Protein AF-A0AAE3VJZ7-F1 (afdb_monomer_lite)

InterPro domains:
  IPR047698 Nitroreductase subunit ArsF-like [NF040494] (113-211)

pLDDT: mean 72.04, std 25.19, range [29.33, 98.12]

Structure (mmCIF, N/CA/C/O backbone):
data_AF-A0AAE3VJZ7-F1
#
_entry.id   AF-A0AAE3VJZ7-F1
#
loop_
_atom_site.group_PDB
_atom_site.id
_atom_site.type_symbol
_atom_site.label_atom_id
_atom_site.label_alt_id
_atom_site.label_comp_id
_atom_site.label_asym_id
_atom_site.label_entity_id
_atom_site.label_seq_id
_atom_site.pdbx_PDB_ins_code
_atom_site.Cartn_x
_atom_site.Cartn_y
_atom_site.Cartn_z
_atom_site.occupancy
_atom_site.B_iso_or_equiv
_atom_site.auth_seq_id
_atom_site.auth_comp_id
_atom_site.auth_asym_id
_atom_site.auth_atom_id
_atom_site.pdbx_PDB_model_num
ATOM 1 N N . MET A 1 1 ? 3.630 -14.052 25.040 1.00 38.47 1 MET A N 1
ATOM 2 C CA . MET A 1 1 ? 3.890 -13.372 23.755 1.00 38.47 1 MET A CA 1
ATOM 3 C C . MET A 1 1 ? 2.759 -13.793 22.831 1.00 38.47 1 MET A C 1
ATOM 5 O O . MET A 1 1 ? 2.690 -14.986 22.566 1.00 38.47 1 MET A O 1
ATOM 9 N N . PRO A 1 2 ? 1.796 -12.925 22.484 1.00 46.62 2 PRO A N 1
ATOM 10 C CA . PRO A 1 2 ? 0.705 -13.337 21.607 1.00 46.62 2 PRO A CA 1
ATOM 11 C C . PRO A 1 2 ? 1.216 -13.484 20.168 1.00 46.62 2 PRO A C 1
ATOM 13 O O . PRO A 1 2 ? 1.997 -12.661 19.689 1.00 46.62 2 PRO A O 1
ATOM 16 N N . GLU A 1 3 ? 0.820 -14.584 19.533 1.00 41.47 3 GLU A N 1
ATOM 17 C CA . GLU A 1 3 ? 1.213 -14.987 18.184 1.00 41.47 3 GLU A CA 1
ATOM 18 C C . GLU A 1 3 ? 0.693 -14.012 17.118 1.00 41.47 3 GLU A C 1
ATOM 20 O O . GLU A 1 3 ? -0.426 -13.506 17.208 1.00 41.47 3 GLU A O 1
ATOM 25 N N . ALA A 1 4 ? 1.508 -13.750 16.095 1.00 45.22 4 ALA A N 1
ATOM 26 C CA . ALA A 1 4 ? 1.135 -12.901 14.970 1.00 45.22 4 ALA A CA 1
ATOM 27 C C . ALA A 1 4 ? 0.010 -13.550 14.127 1.00 45.22 4 ALA A C 1
ATOM 29 O O . ALA A 1 4 ? 0.093 -14.743 13.819 1.00 45.22 4 ALA A O 1
ATOM 30 N N . PRO A 1 5 ? -1.028 -12.796 13.711 1.00 48.75 5 PRO A N 1
ATOM 31 C CA . PRO A 1 5 ? -2.106 -13.329 12.882 1.00 48.75 5 PRO A CA 1
ATOM 32 C C . PRO A 1 5 ? -1.611 -13.711 11.476 1.00 48.75 5 PRO A C 1
ATOM 34 O O . PRO A 1 5 ? -0.841 -12.991 10.840 1.00 48.75 5 PRO A O 1
ATOM 37 N N . LYS A 1 6 ? -2.096 -14.863 10.992 1.00 47.19 6 LYS A N 1
ATOM 38 C CA . LYS A 1 6 ? -1.686 -15.634 9.795 1.00 47.19 6 LYS A CA 1
ATOM 39 C C . LYS A 1 6 ? -1.876 -14.951 8.423 1.00 47.19 6 LYS A C 1
ATOM 41 O O . LYS A 1 6 ? -1.879 -15.636 7.406 1.00 47.19 6 LYS A O 1
ATOM 46 N N . TYR A 1 7 ? -1.999 -13.628 8.359 1.00 47.91 7 TYR A N 1
ATOM 47 C CA . TYR A 1 7 ? -2.227 -12.898 7.102 1.00 47.91 7 TYR A CA 1
ATOM 48 C C . TYR A 1 7 ? -0.948 -12.343 6.454 1.00 47.91 7 TYR A C 1
ATOM 50 O O . TYR A 1 7 ? -1.010 -11.644 5.448 1.00 47.91 7 TYR A O 1
ATOM 58 N N . LEU A 1 8 ? 0.224 -12.691 6.987 1.00 48.19 8 LEU A N 1
ATOM 59 C CA . LEU A 1 8 ? 1.532 -12.310 6.450 1.00 48.19 8 LEU A CA 1
ATOM 60 C C . LEU A 1 8 ? 2.130 -13.472 5.635 1.00 48.19 8 LEU A C 1
ATOM 62 O O . LEU A 1 8 ? 3.056 -14.149 6.070 1.00 48.19 8 LEU A O 1
ATOM 66 N N . LEU A 1 9 ? 1.567 -13.752 4.459 1.00 45.09 9 LEU A N 1
ATOM 67 C CA . LEU A 1 9 ? 2.060 -14.801 3.558 1.00 45.09 9 LEU A CA 1
ATOM 68 C C . LEU A 1 9 ? 2.428 -14.211 2.196 1.00 45.09 9 LEU A C 1
ATOM 70 O O . LEU A 1 9 ? 1.587 -14.121 1.310 1.00 45.09 9 LEU A O 1
ATOM 74 N N . ALA A 1 10 ? 3.698 -13.808 2.068 1.00 39.72 10 ALA A N 1
ATOM 75 C CA . ALA A 1 10 ? 4.624 -14.218 1.000 1.00 39.72 10 ALA A CA 1
ATOM 76 C C . ALA A 1 10 ? 5.832 -13.259 0.918 1.00 39.72 10 ALA A C 1
ATOM 78 O O . ALA A 1 10 ? 5.918 -12.416 0.032 1.00 39.72 10 ALA A O 1
ATOM 79 N N . ALA A 1 11 ? 6.809 -13.420 1.813 1.00 39.91 11 ALA A N 1
ATOM 80 C CA . ALA A 1 11 ? 8.165 -12.922 1.585 1.00 39.91 11 ALA A CA 1
ATOM 81 C C . ALA A 1 11 ? 9.148 -14.062 1.879 1.00 39.91 11 ALA A C 1
ATOM 83 O O . ALA A 1 11 ? 9.406 -14.411 3.031 1.00 39.91 11 ALA A O 1
ATOM 84 N N . GLY A 1 12 ? 9.629 -14.696 0.809 1.00 35.09 12 GLY A N 1
ATOM 85 C CA . GLY A 1 12 ? 10.689 -15.696 0.859 1.00 35.09 12 GLY A CA 1
ATOM 86 C C . GLY A 1 12 ? 11.996 -15.058 1.326 1.00 35.09 12 GLY A C 1
ATOM 87 O O . GLY A 1 12 ? 12.439 -14.051 0.783 1.00 35.09 12 GLY A O 1
ATOM 88 N N . SER A 1 13 ? 12.554 -15.653 2.373 1.00 43.16 13 SER A N 1
ATOM 89 C CA . SER A 1 13 ? 13.747 -15.247 3.112 1.00 43.16 13 SER A CA 1
ATOM 90 C C . SER A 1 13 ? 15.054 -15.613 2.393 1.00 43.16 13 SER A C 1
ATOM 92 O O . SER A 1 13 ? 15.043 -16.507 1.548 1.00 43.16 13 SER A O 1
ATOM 94 N N . SER A 1 14 ? 16.155 -14.967 2.821 1.00 37.59 14 SER A N 1
ATOM 95 C CA . SER A 1 14 ? 17.596 -15.316 2.708 1.00 37.59 14 SER A CA 1
ATOM 96 C C . SER A 1 14 ? 18.381 -14.079 2.215 1.00 37.59 14 SER A C 1
ATOM 98 O O . SER A 1 14 ? 18.048 -13.540 1.171 1.00 37.59 14 SER A O 1
ATOM 100 N N . VAL A 1 15 ? 19.407 -13.511 2.864 1.00 40.94 15 VAL A N 1
ATOM 101 C CA . VAL A 1 15 ? 20.330 -13.983 3.907 1.00 40.94 15 VAL A CA 1
ATOM 102 C C . VAL A 1 15 ? 21.056 -12.789 4.563 1.00 40.94 15 VAL A C 1
ATOM 104 O O . VAL A 1 15 ? 21.312 -11.781 3.916 1.00 40.94 15 VAL A O 1
ATOM 107 N N . ALA A 1 16 ? 21.464 -13.017 5.815 1.00 33.41 16 ALA A N 1
ATOM 108 C CA . ALA A 1 16 ? 22.757 -12.695 6.437 1.00 33.41 16 ALA A CA 1
ATOM 109 C C . ALA A 1 16 ? 23.265 -11.239 6.589 1.00 33.41 16 ALA A C 1
ATOM 111 O O . ALA A 1 16 ? 23.664 -10.548 5.660 1.00 33.41 16 ALA A O 1
ATOM 112 N N . SER A 1 17 ? 23.373 -10.899 7.875 1.00 33.50 17 SER A N 1
ATOM 113 C CA . SER A 1 17 ? 24.228 -9.916 8.549 1.00 33.50 17 SER A CA 1
ATOM 114 C C . SER A 1 17 ? 25.716 -9.962 8.158 1.00 33.50 17 SER A C 1
ATOM 116 O O . SER A 1 17 ? 26.281 -11.051 8.085 1.00 33.50 17 SER A O 1
ATOM 118 N N . ALA A 1 18 ? 26.358 -8.791 8.052 1.00 34.78 18 ALA A N 1
ATOM 119 C CA . ALA A 1 18 ? 27.623 -8.465 8.731 1.00 34.78 18 ALA A CA 1
ATOM 120 C C . ALA A 1 18 ? 27.940 -6.964 8.564 1.00 34.78 18 ALA A C 1
ATOM 122 O O . ALA A 1 18 ? 27.921 -6.439 7.452 1.00 34.78 18 ALA A O 1
ATOM 123 N N . GLY A 1 19 ? 28.198 -6.276 9.679 1.00 31.23 19 GLY A N 1
ATOM 124 C CA . GLY A 1 19 ? 28.756 -4.924 9.698 1.00 31.23 19 GLY A CA 1
ATOM 125 C C . GLY A 1 19 ? 30.279 -4.924 9.553 1.00 31.23 19 GLY A C 1
ATOM 126 O O . GLY A 1 19 ? 30.904 -5.967 9.687 1.00 31.23 19 GLY A O 1
ATOM 127 N N . GLU A 1 20 ? 30.848 -3.759 9.252 1.00 33.34 20 GLU A N 1
ATOM 128 C CA . GLU A 1 20 ? 31.921 -3.096 10.014 1.00 33.34 20 GLU A CA 1
ATOM 129 C C . GLU A 1 20 ? 32.343 -1.841 9.226 1.00 33.34 20 GLU A C 1
ATOM 131 O O . GLU A 1 20 ? 32.528 -1.854 8.010 1.00 33.34 20 GLU A O 1
ATOM 136 N N . THR A 1 21 ? 32.445 -0.733 9.943 1.00 39.16 21 THR A N 1
ATOM 137 C CA . THR A 1 21 ? 32.998 0.558 9.529 1.00 39.16 21 THR A CA 1
ATOM 138 C C . THR A 1 21 ? 34.522 0.508 9.425 1.00 39.16 21 THR A C 1
ATOM 140 O O . THR A 1 21 ? 35.133 -0.046 10.329 1.00 39.16 21 THR A O 1
ATOM 143 N N . ASP A 1 22 ? 35.146 1.217 8.478 1.00 38.88 22 ASP A N 1
ATOM 144 C CA . ASP A 1 22 ? 36.353 1.997 8.801 1.00 38.88 22 ASP A CA 1
ATOM 145 C C . ASP A 1 22 ? 36.623 3.130 7.795 1.00 38.88 22 ASP A C 1
ATOM 147 O O . ASP A 1 22 ? 36.156 3.146 6.658 1.00 38.88 22 ASP A O 1
ATOM 151 N N . LYS A 1 23 ? 37.332 4.132 8.299 1.00 39.53 23 LYS A N 1
ATOM 152 C CA . LYS A 1 23 ? 37.368 5.538 7.943 1.00 39.53 23 LYS A CA 1
ATOM 153 C C . LYS A 1 23 ? 38.831 5.881 7.687 1.00 39.53 23 LYS A C 1
ATOM 155 O O . LYS A 1 23 ? 39.592 5.976 8.641 1.00 39.53 23 LYS A O 1
ATOM 160 N N . GLN A 1 24 ? 39.226 6.167 6.447 1.00 37.56 24 GLN A N 1
ATOM 161 C CA . GLN A 1 24 ? 40.577 6.674 6.176 1.00 37.56 24 GLN A CA 1
ATOM 162 C C . GLN A 1 24 ? 40.571 8.063 5.538 1.00 37.56 24 GLN A C 1
ATOM 164 O O . GLN A 1 24 ? 40.126 8.289 4.416 1.00 37.56 24 GLN A O 1
ATOM 169 N N . LYS A 1 25 ? 41.095 9.000 6.333 1.00 34.81 25 LYS A N 1
ATOM 170 C CA . LYS A 1 25 ? 41.461 10.376 6.013 1.00 34.81 25 LYS A CA 1
ATOM 171 C C . LYS A 1 25 ? 42.989 10.452 5.986 1.00 34.81 25 LYS A C 1
ATOM 173 O O . LYS A 1 25 ? 43.611 10.098 6.979 1.00 34.81 25 LYS A O 1
ATOM 178 N N . GLY A 1 26 ? 43.525 11.070 4.933 1.00 29.33 26 GLY A N 1
ATOM 179 C CA . GLY A 1 26 ? 44.718 11.923 4.996 1.00 29.33 26 GLY A CA 1
ATOM 180 C C . GLY A 1 26 ? 46.058 11.295 4.608 1.00 29.33 26 GLY A C 1
ATOM 181 O O . GLY A 1 26 ? 46.502 10.348 5.242 1.00 29.33 26 GLY A O 1
ATOM 182 N N . GLN A 1 27 ? 46.731 11.917 3.628 1.00 33.59 27 GLN A N 1
ATOM 183 C CA . GLN A 1 27 ? 47.932 12.776 3.794 1.00 33.59 27 GLN A CA 1
ATOM 184 C C . GLN A 1 27 ? 48.811 12.707 2.514 1.00 33.59 27 GLN A C 1
ATOM 186 O O . GLN A 1 27 ? 49.110 11.612 2.059 1.00 33.59 27 GLN A O 1
ATOM 191 N N . GLN A 1 28 ? 48.918 13.819 1.754 1.00 37.12 28 GLN A N 1
ATOM 192 C CA . GLN A 1 28 ? 50.138 14.633 1.457 1.00 37.12 28 GLN A CA 1
ATOM 193 C C . GLN A 1 28 ? 51.323 13.861 0.828 1.00 37.12 28 GLN A C 1
ATOM 195 O O . GLN A 1 28 ? 51.587 12.737 1.209 1.00 37.12 28 GLN A O 1
ATOM 200 N N . GLU A 1 29 ? 52.170 14.372 -0.068 1.00 35.97 29 GLU A N 1
ATOM 201 C CA . GLU A 1 29 ? 52.366 15.645 -0.776 1.00 35.97 29 GLU A CA 1
ATOM 202 C C . GLU A 1 29 ? 53.470 15.407 -1.831 1.00 35.97 29 GLU A C 1
ATOM 204 O O . GLU A 1 29 ? 54.354 14.582 -1.617 1.00 35.97 29 GLU A O 1
ATOM 209 N N . GLY A 1 30 ? 53.481 16.219 -2.895 1.00 31.02 30 GLY A N 1
ATOM 210 C CA . GLY A 1 30 ? 54.723 16.772 -3.454 1.00 31.02 30 GLY A CA 1
ATOM 211 C C . GLY A 1 30 ? 55.448 16.003 -4.568 1.00 31.02 30 GLY A C 1
ATOM 212 O O . GLY A 1 30 ? 55.835 14.852 -4.417 1.00 31.02 30 GLY A O 1
ATOM 213 N N . GLY A 1 31 ? 55.752 16.715 -5.662 1.00 32.12 31 GLY A N 1
ATOM 214 C CA . GLY A 1 31 ? 56.827 16.321 -6.581 1.00 32.12 31 GLY A CA 1
ATOM 215 C C . GLY A 1 31 ? 56.632 16.734 -8.038 1.00 32.12 31 GLY A C 1
ATOM 216 O O . GLY A 1 31 ? 56.377 15.895 -8.892 1.00 32.12 31 GLY A O 1
ATOM 217 N N . ALA A 1 32 ? 56.775 18.024 -8.338 1.00 35.72 32 ALA A N 1
ATOM 218 C CA . ALA A 1 32 ? 56.844 18.538 -9.704 1.00 35.72 32 ALA A CA 1
ATOM 219 C C . ALA A 1 32 ? 58.102 18.044 -10.447 1.00 35.72 32 ALA A C 1
ATOM 221 O O . ALA A 1 32 ? 59.200 18.151 -9.905 1.00 35.72 32 ALA A O 1
ATOM 222 N N . LYS A 1 33 ? 57.978 17.660 -11.725 1.00 39.66 33 LYS A N 1
ATOM 223 C CA . LYS A 1 33 ? 58.595 18.396 -12.848 1.00 39.66 33 LYS A CA 1
ATOM 224 C C . LYS A 1 33 ? 58.286 17.787 -14.220 1.00 39.66 33 LYS A C 1
ATOM 226 O O . LYS A 1 33 ? 58.138 16.587 -14.390 1.00 39.66 33 LYS A O 1
ATOM 231 N N . ALA A 1 34 ? 58.208 18.721 -15.163 1.00 35.31 34 ALA A N 1
ATOM 232 C CA . ALA A 1 34 ? 57.962 18.634 -16.594 1.00 35.31 34 ALA A CA 1
ATOM 233 C C . ALA A 1 34 ? 58.799 17.608 -17.374 1.00 35.31 34 ALA A C 1
ATOM 235 O O . ALA A 1 34 ? 59.951 17.347 -17.034 1.00 35.31 34 ALA A O 1
ATOM 236 N N . GLY A 1 35 ? 58.265 17.181 -18.523 1.00 37.62 35 GLY A N 1
ATOM 237 C CA . GLY A 1 35 ? 59.069 16.556 -19.571 1.00 37.62 35 GLY A CA 1
ATOM 238 C C . GLY A 1 35 ? 58.273 15.973 -20.738 1.00 37.62 35 GLY A C 1
ATOM 239 O O . GLY A 1 35 ? 58.044 14.778 -20.759 1.00 37.62 35 GLY A O 1
ATOM 240 N N . ALA A 1 36 ? 57.889 16.847 -21.672 1.00 39.81 36 ALA A N 1
ATOM 241 C CA . ALA A 1 36 ? 57.812 16.666 -23.129 1.00 39.81 36 ALA A CA 1
ATOM 242 C C . ALA A 1 36 ? 57.215 15.388 -23.773 1.00 39.81 36 ALA A C 1
ATOM 244 O O . ALA A 1 36 ? 57.651 14.258 -23.580 1.00 39.81 36 ALA A O 1
ATOM 245 N N . CYS A 1 37 ? 56.290 15.659 -24.695 1.00 33.62 37 CYS A N 1
ATOM 246 C CA . CYS A 1 37 ? 55.814 14.807 -25.778 1.00 33.62 37 CYS A CA 1
ATOM 247 C C . CYS A 1 37 ? 56.950 14.205 -26.623 1.00 33.62 37 CYS A C 1
ATOM 249 O O . CYS A 1 37 ? 57.899 14.918 -26.929 1.00 33.62 37 CYS A O 1
ATOM 251 N N . CYS A 1 38 ? 56.753 12.974 -27.108 1.00 36.25 38 CYS A N 1
ATOM 252 C CA . CYS A 1 38 ? 57.121 12.525 -28.458 1.00 36.25 38 CYS A CA 1
ATOM 253 C C . CYS A 1 38 ? 56.335 11.242 -28.782 1.00 36.25 38 CYS A C 1
ATOM 255 O O . CYS A 1 38 ? 56.660 10.158 -28.304 1.00 36.25 38 CYS A O 1
ATOM 257 N N . CYS A 1 39 ? 55.290 11.383 -29.595 1.00 36.34 39 CYS A N 1
ATOM 258 C CA . CYS A 1 39 ? 54.740 10.298 -30.399 1.00 36.34 39 CYS A CA 1
ATOM 259 C C . CYS A 1 39 ? 55.524 10.297 -31.716 1.00 36.34 39 CYS A C 1
ATOM 261 O O . CYS A 1 39 ? 55.498 11.332 -32.374 1.00 36.34 39 CYS A O 1
ATOM 263 N N . ASP A 1 40 ? 56.180 9.197 -32.107 1.00 35.41 40 ASP A N 1
ATOM 264 C CA . ASP A 1 40 ? 56.432 8.921 -33.531 1.00 35.41 40 ASP A CA 1
ATOM 265 C C . ASP A 1 40 ? 56.792 7.444 -33.820 1.00 35.41 40 ASP A C 1
ATOM 267 O O . ASP A 1 40 ? 57.790 6.906 -33.349 1.00 35.41 40 ASP A O 1
ATOM 271 N N . SER A 1 41 ? 55.892 6.792 -34.558 1.00 39.16 41 SER A N 1
ATOM 272 C CA . SER A 1 41 ? 56.123 6.069 -35.818 1.00 39.16 41 SER A CA 1
ATOM 273 C C . SER A 1 41 ? 57.315 5.094 -35.993 1.00 39.16 41 SER A C 1
ATOM 275 O O . SER A 1 41 ? 58.397 5.491 -36.401 1.00 39.16 41 SER A O 1
ATOM 277 N N . ALA A 1 42 ? 56.987 3.788 -35.912 1.00 39.56 42 ALA A N 1
ATOM 278 C CA . ALA A 1 42 ? 57.293 2.701 -36.881 1.00 39.56 42 ALA A CA 1
ATOM 279 C C . ALA A 1 42 ? 58.771 2.291 -37.188 1.00 39.56 42 ALA A C 1
ATOM 281 O O . ALA A 1 42 ? 59.718 2.962 -36.804 1.00 39.56 42 ALA A O 1
ATOM 282 N N . PRO A 1 43 ? 59.022 1.246 -38.012 1.00 57.59 43 PRO A N 1
ATOM 283 C CA . PRO A 1 43 ? 58.593 -0.164 -37.953 1.00 57.59 43 PRO A CA 1
ATOM 284 C C . PRO A 1 43 ? 59.806 -1.136 -38.015 1.00 57.59 43 PRO A C 1
ATOM 286 O O . PRO A 1 43 ? 60.929 -0.719 -38.295 1.00 57.59 43 PRO A O 1
ATOM 289 N N . LYS A 1 44 ? 59.598 -2.457 -37.873 1.00 37.06 44 LYS A N 1
ATOM 290 C CA . LYS A 1 44 ? 60.476 -3.466 -38.511 1.00 37.06 44 LYS A CA 1
ATOM 291 C C . LYS A 1 44 ? 59.766 -4.821 -38.710 1.00 37.06 44 LYS A C 1
ATOM 293 O O . LYS A 1 44 ? 59.064 -5.256 -37.801 1.00 37.06 44 LYS A O 1
ATOM 298 N N . PRO A 1 45 ? 59.928 -5.468 -39.881 1.00 55.59 45 PRO A N 1
ATOM 299 C CA . PRO A 1 45 ? 59.289 -6.738 -40.231 1.00 55.59 45 PRO A CA 1
ATOM 300 C C . PRO A 1 45 ? 60.178 -7.931 -39.857 1.00 55.59 45 PRO A C 1
ATOM 302 O O . PRO A 1 45 ? 61.391 -7.745 -39.760 1.00 55.59 45 PRO A O 1
ATOM 305 N N . GLN A 1 46 ? 59.585 -9.128 -39.732 1.00 38.97 46 GLN A N 1
ATOM 306 C CA . GLN A 1 46 ? 60.130 -10.430 -40.175 1.00 38.97 46 GLN A CA 1
ATOM 307 C C . GLN A 1 46 ? 59.232 -11.600 -39.712 1.00 38.97 46 GLN A C 1
ATOM 309 O O . GLN A 1 46 ? 59.160 -11.924 -38.531 1.00 38.97 46 GLN A O 1
ATOM 314 N N . GLU A 1 47 ? 58.559 -12.224 -40.682 1.00 41.75 47 GLU A N 1
ATOM 315 C CA . GLU A 1 47 ? 58.123 -13.637 -40.686 1.00 41.75 47 GLU A CA 1
ATOM 316 C C . GLU A 1 47 ? 59.365 -14.571 -40.815 1.00 41.75 47 GLU A C 1
ATOM 318 O O . GLU A 1 47 ? 60.447 -14.013 -41.031 1.00 41.75 47 GLU A O 1
ATOM 323 N N . PRO A 1 48 ? 59.312 -15.935 -40.774 1.00 57.81 48 PRO A N 1
ATOM 324 C CA . PRO A 1 48 ? 58.161 -16.837 -40.997 1.00 57.81 48 PRO A CA 1
ATOM 325 C C . PRO A 1 48 ? 58.112 -18.141 -40.152 1.00 57.81 48 PRO A C 1
ATOM 327 O O . PRO A 1 48 ? 59.069 -18.531 -39.493 1.00 57.81 48 PRO A O 1
ATOM 330 N N . SER A 1 49 ? 57.009 -18.897 -40.228 1.00 38.62 49 SER A N 1
ATOM 331 C CA . SER A 1 49 ? 57.033 -20.274 -40.770 1.00 38.62 49 SER A CA 1
ATOM 332 C C . SER A 1 49 ? 55.714 -21.042 -40.584 1.00 38.62 49 SER A C 1
ATOM 334 O O . SER A 1 49 ? 55.125 -21.134 -39.513 1.00 38.62 49 SER A O 1
ATOM 336 N N . CYS A 1 50 ? 55.302 -21.587 -41.726 1.00 37.53 50 CYS A N 1
ATOM 337 C CA . CYS A 1 50 ? 54.445 -22.723 -42.039 1.00 37.53 50 CYS A CA 1
ATOM 338 C C . CYS A 1 50 ? 54.007 -23.687 -40.920 1.00 37.53 50 CYS A C 1
ATOM 340 O O . CYS A 1 50 ? 54.821 -24.283 -40.222 1.00 37.53 50 CYS A O 1
ATOM 342 N N . GLY A 1 51 ? 52.717 -24.031 -40.962 1.00 39.16 51 GLY A N 1
ATOM 343 C CA . GLY A 1 51 ? 52.162 -25.265 -40.406 1.00 39.16 51 GLY A CA 1
ATOM 344 C C . GLY A 1 51 ? 50.875 -25.658 -41.131 1.00 39.16 51 GLY A C 1
ATOM 345 O O . GLY A 1 51 ? 49.781 -25.346 -40.675 1.00 39.16 51 GLY A O 1
ATOM 346 N N . CYS A 1 52 ? 51.006 -26.306 -42.293 1.00 38.44 52 CYS A N 1
ATOM 347 C CA . CYS A 1 52 ? 49.901 -26.915 -43.039 1.00 38.44 52 CYS A CA 1
ATOM 348 C C . CYS A 1 52 ? 49.201 -28.001 -42.204 1.00 38.44 52 CYS A C 1
ATOM 350 O O . CYS A 1 52 ? 49.817 -29.005 -41.861 1.00 38.44 52 CYS A O 1
ATOM 352 N N . GLY A 1 53 ? 47.899 -27.845 -41.961 1.00 37.06 53 GLY A N 1
ATOM 353 C CA . GLY A 1 53 ? 47.022 -28.887 -41.423 1.00 37.06 53 GLY A CA 1
ATOM 354 C C . GLY A 1 53 ? 46.010 -29.353 -42.469 1.00 37.06 53 GLY A C 1
ATOM 355 O O . GLY A 1 53 ? 44.842 -28.989 -42.403 1.00 37.06 53 GLY A O 1
ATOM 356 N N . CYS A 1 54 ? 46.444 -30.148 -43.451 1.00 39.34 54 CYS A N 1
ATOM 357 C CA . CYS A 1 54 ? 45.532 -30.868 -44.345 1.00 39.34 54 CYS A CA 1
ATOM 358 C C . CYS A 1 54 ? 45.111 -32.193 -43.691 1.00 39.34 54 CYS A C 1
ATOM 360 O O . CYS A 1 54 ? 45.802 -33.201 -43.811 1.00 39.34 54 CYS A O 1
ATOM 362 N N . GLY A 1 55 ? 43.968 -32.199 -43.004 1.00 37.41 55 GLY A N 1
ATOM 363 C CA . GLY A 1 55 ? 43.309 -33.417 -42.530 1.00 37.41 55 GLY A CA 1
ATOM 364 C C . GLY A 1 55 ? 42.270 -33.909 -43.536 1.00 37.41 55 GLY A C 1
ATOM 365 O O . GLY A 1 55 ? 41.106 -33.531 -43.449 1.00 37.41 55 GLY A O 1
ATOM 366 N N . CYS A 1 56 ? 42.668 -34.762 -44.483 1.00 41.16 56 CYS A N 1
ATOM 367 C CA . CYS A 1 56 ? 41.742 -35.469 -45.374 1.00 41.16 56 CYS A CA 1
ATOM 368 C C . CYS A 1 56 ? 41.684 -36.953 -44.982 1.00 41.16 56 CYS A C 1
ATOM 370 O O . CYS A 1 56 ? 42.530 -37.751 -45.376 1.00 41.16 56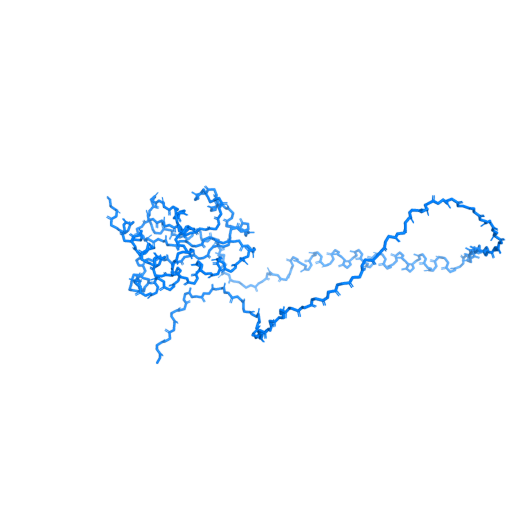 CYS A O 1
ATOM 372 N N . GLY A 1 57 ? 40.693 -37.322 -44.165 1.00 35.72 57 GLY A N 1
ATOM 373 C CA . GLY A 1 57 ? 40.425 -38.703 -43.759 1.00 35.72 57 GLY A CA 1
ATOM 374 C C . GLY A 1 57 ? 39.319 -39.334 -44.603 1.00 35.72 57 GLY A C 1
ATOM 375 O O . GLY A 1 57 ? 38.133 -39.223 -44.287 1.00 35.72 57 GLY A O 1
ATOM 376 N N . SER A 1 58 ? 39.695 -40.026 -45.680 1.00 37.28 58 SER A N 1
ATOM 377 C CA . SER A 1 58 ? 38.787 -40.860 -46.470 1.00 37.28 58 SER A CA 1
ATOM 378 C C . SER A 1 58 ? 38.959 -42.339 -46.114 1.00 37.28 58 SER A C 1
ATOM 380 O O . SER A 1 58 ? 39.916 -42.970 -46.537 1.00 37.28 58 SER A O 1
ATOM 382 N N . GLY A 1 59 ? 38.015 -42.902 -45.353 1.00 43.41 59 GLY A N 1
ATOM 383 C CA . GLY A 1 59 ? 37.881 -44.351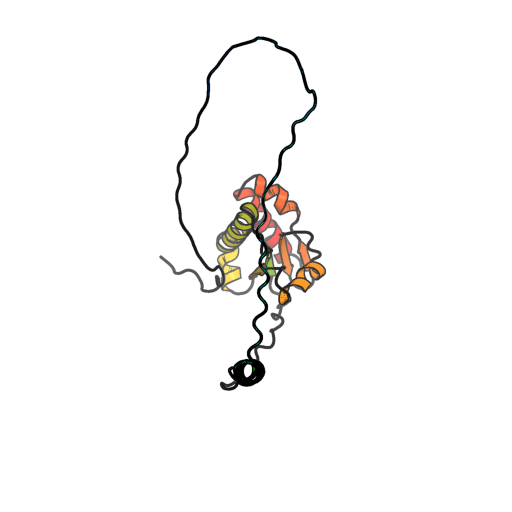 -45.145 1.00 43.41 59 GLY A CA 1
ATOM 384 C C . GLY A 1 59 ? 36.418 -44.777 -45.288 1.00 43.41 59 GLY A C 1
ATOM 385 O O . GLY A 1 59 ? 35.584 -44.415 -44.464 1.00 43.41 59 GLY A O 1
ATOM 386 N N . SER A 1 60 ? 36.072 -45.475 -46.373 1.00 51.28 60 SER A N 1
ATOM 387 C CA . SER A 1 60 ? 34.693 -45.651 -46.868 1.00 51.28 60 SER A CA 1
ATOM 388 C C . SER A 1 60 ? 33.861 -46.771 -46.215 1.00 51.28 60 SER A C 1
ATOM 390 O O . SER A 1 60 ? 32.722 -46.976 -46.624 1.00 51.28 60 SER A O 1
ATOM 392 N N . GLY A 1 61 ? 34.346 -47.440 -45.165 1.00 55.72 61 GLY A N 1
ATOM 393 C CA . GLY A 1 61 ? 33.554 -48.411 -44.382 1.00 55.72 61 GLY A CA 1
ATOM 394 C C . GLY A 1 61 ? 33.005 -47.840 -43.070 1.00 55.72 61 GLY A C 1
ATOM 395 O O . GLY A 1 61 ? 31.845 -48.051 -42.726 1.00 55.72 61 GLY A O 1
ATOM 396 N N . GLY A 1 62 ? 33.812 -47.031 -42.376 1.00 56.16 62 GLY A N 1
ATOM 397 C CA . GLY A 1 62 ? 33.434 -46.402 -41.107 1.00 56.16 62 GLY A CA 1
ATOM 398 C C . GLY A 1 62 ? 32.456 -45.241 -41.271 1.00 56.16 62 GLY A C 1
ATOM 399 O O . GLY A 1 62 ? 31.684 -44.977 -40.363 1.00 56.16 62 GLY A O 1
ATOM 400 N N . LYS A 1 63 ? 32.414 -44.594 -42.445 1.00 57.12 63 LYS A N 1
ATOM 401 C CA . LYS A 1 63 ? 31.453 -43.519 -42.745 1.00 57.12 63 LYS A CA 1
ATOM 402 C C . LYS A 1 63 ? 30.019 -44.020 -42.702 1.00 57.12 63 LYS A C 1
ATOM 404 O O . LYS A 1 63 ? 29.184 -43.349 -42.135 1.00 57.12 63 LYS A O 1
ATOM 409 N N . LYS A 1 64 ? 29.724 -45.204 -43.245 1.00 65.25 64 LYS A N 1
ATOM 410 C CA . LYS A 1 64 ? 28.349 -45.730 -43.230 1.00 65.25 64 LYS A CA 1
ATOM 411 C C . LYS A 1 64 ? 27.919 -46.176 -41.839 1.00 65.25 64 LYS A C 1
ATOM 413 O O . LYS A 1 64 ? 26.769 -45.965 -41.483 1.00 65.25 64 LYS A O 1
ATOM 418 N N . VAL A 1 65 ? 28.847 -46.704 -41.042 1.00 77.88 65 VAL A N 1
ATOM 419 C CA . VAL A 1 65 ? 28.597 -47.024 -39.629 1.00 77.88 65 VAL A CA 1
ATOM 420 C C . VAL A 1 65 ? 28.436 -45.743 -38.808 1.00 77.88 65 VAL A C 1
ATOM 422 O O . VAL A 1 65 ? 27.479 -45.627 -38.059 1.00 77.88 65 VAL A O 1
ATOM 425 N N . LEU A 1 66 ? 29.291 -44.738 -39.008 1.00 77.81 66 LEU A N 1
ATOM 426 C CA . LEU A 1 66 ? 29.212 -43.438 -38.339 1.00 77.81 66 LEU A CA 1
ATOM 427 C C . LEU A 1 66 ? 27.949 -42.667 -38.739 1.00 77.81 66 LEU A C 1
ATOM 429 O O . LEU A 1 66 ? 27.279 -42.117 -37.877 1.00 77.81 66 LEU A O 1
ATOM 433 N N . THR A 1 67 ? 27.588 -42.660 -40.023 1.00 78.94 67 THR A N 1
ATOM 434 C CA . THR A 1 67 ? 26.343 -42.065 -40.520 1.00 78.94 67 THR A CA 1
ATOM 435 C C . THR A 1 67 ? 25.134 -42.834 -39.994 1.00 78.94 67 THR A C 1
ATOM 437 O O . THR A 1 67 ? 24.171 -42.199 -39.589 1.00 78.94 67 THR A O 1
ATOM 440 N N . ALA A 1 68 ? 25.174 -44.168 -39.912 1.00 84.75 68 ALA A N 1
ATOM 441 C CA . ALA A 1 68 ? 24.090 -44.948 -39.313 1.00 84.75 68 ALA A CA 1
ATOM 442 C C . ALA A 1 68 ? 23.939 -44.673 -37.807 1.00 84.75 68 ALA A C 1
ATOM 444 O O . ALA A 1 68 ? 22.822 -44.480 -37.335 1.00 84.75 68 ALA A O 1
ATOM 445 N N . VAL A 1 69 ? 25.046 -44.583 -37.064 1.00 87.88 69 VAL A N 1
ATOM 446 C CA . VAL A 1 69 ? 25.049 -44.241 -35.632 1.00 87.88 69 VAL A CA 1
ATOM 447 C C . VAL A 1 69 ? 24.575 -42.803 -35.408 1.00 87.88 69 VAL A C 1
ATOM 449 O O . VAL A 1 69 ? 23.765 -42.566 -34.517 1.00 87.88 69 VAL A O 1
ATOM 452 N N . LEU A 1 70 ? 25.005 -41.850 -36.243 1.00 84.56 70 LEU A N 1
ATOM 453 C CA . LEU A 1 70 ? 24.547 -40.459 -36.186 1.00 84.56 70 LEU A CA 1
ATOM 454 C C . LEU A 1 70 ? 23.057 -40.337 -36.503 1.00 84.56 70 LEU A C 1
ATOM 456 O O . LEU A 1 70 ? 22.342 -39.662 -35.770 1.00 84.56 70 LEU A O 1
ATOM 460 N N . LEU A 1 71 ? 22.570 -41.012 -37.547 1.00 87.31 71 LEU A N 1
ATOM 461 C CA . LEU A 1 71 ? 21.146 -41.009 -37.886 1.00 87.31 71 LEU A CA 1
ATOM 462 C C . LEU A 1 71 ? 20.310 -41.648 -36.772 1.00 87.31 71 LEU A C 1
ATOM 464 O O . LEU A 1 71 ? 19.261 -41.116 -36.423 1.00 87.31 71 LEU A O 1
ATOM 468 N N . LEU A 1 72 ? 20.792 -42.729 -36.157 1.00 91.56 72 LEU A N 1
ATOM 469 C CA . LEU A 1 72 ? 20.116 -43.367 -35.030 1.00 91.56 72 LEU A CA 1
ATOM 470 C C . LEU A 1 72 ? 20.088 -42.462 -33.788 1.00 91.56 72 LEU A C 1
ATOM 472 O O . LEU A 1 72 ? 19.050 -42.363 -33.140 1.00 91.56 72 LEU A O 1
ATOM 476 N N . PHE A 1 73 ? 21.181 -41.753 -33.488 1.00 90.81 73 PHE A N 1
ATOM 477 C CA . PHE A 1 73 ? 21.247 -40.796 -32.377 1.00 90.81 73 PHE A CA 1
ATOM 478 C C . PHE A 1 73 ? 20.320 -39.591 -32.589 1.00 90.81 73 PHE A C 1
ATOM 480 O O . PHE A 1 73 ? 19.612 -39.196 -31.666 1.00 90.81 73 PHE A O 1
ATOM 487 N N . VAL A 1 74 ? 20.270 -39.048 -33.809 1.00 92.62 74 VAL A N 1
ATOM 488 C CA . VAL A 1 74 ? 19.370 -37.939 -34.167 1.00 92.62 74 VAL A CA 1
ATOM 489 C C . VAL A 1 74 ? 17.904 -38.376 -34.092 1.00 92.62 74 VAL A C 1
ATOM 491 O O . VAL A 1 74 ? 17.075 -37.658 -33.537 1.00 92.62 74 VAL A O 1
ATOM 494 N N . LEU A 1 75 ? 17.566 -39.575 -34.574 1.00 90.62 75 LEU A N 1
ATOM 495 C CA . LEU A 1 75 ? 16.206 -40.111 -34.444 1.00 90.62 75 LEU A CA 1
ATOM 496 C C . LEU A 1 75 ? 15.826 -40.350 -32.974 1.00 90.62 75 LEU A C 1
ATOM 498 O O . LEU A 1 75 ? 14.711 -40.018 -32.572 1.00 90.62 75 LEU A O 1
ATOM 502 N N . LEU A 1 76 ? 16.757 -40.848 -32.152 1.00 91.69 76 LEU A N 1
ATOM 503 C CA . LEU A 1 76 ? 16.571 -40.997 -30.704 1.00 91.69 76 LEU A CA 1
ATOM 504 C C . LEU A 1 76 ? 16.386 -39.652 -29.992 1.00 91.69 76 LEU A C 1
ATOM 506 O O . LEU A 1 76 ? 15.543 -39.563 -29.100 1.00 91.69 76 LEU A O 1
ATOM 510 N N . SER A 1 77 ? 17.127 -38.605 -30.372 1.00 86.25 77 SER A N 1
ATOM 511 C CA . SER A 1 77 ? 17.002 -37.284 -29.746 1.00 86.25 77 SER A CA 1
ATOM 512 C C . SER A 1 77 ? 15.668 -36.622 -30.082 1.00 86.25 77 SER A C 1
ATOM 514 O O . SER A 1 77 ? 15.022 -36.071 -29.193 1.00 86.25 77 SER A O 1
ATOM 516 N N . VAL A 1 78 ? 15.222 -36.715 -31.340 1.00 88.69 78 VAL A N 1
ATOM 517 C CA . VAL A 1 78 ? 13.918 -36.192 -31.773 1.00 88.69 78 VAL A CA 1
ATOM 518 C C . VAL A 1 78 ? 12.784 -36.972 -31.104 1.00 88.69 78 VAL A C 1
ATOM 520 O O . VAL A 1 78 ? 11.862 -36.361 -30.568 1.00 88.69 78 VAL A O 1
ATOM 523 N N . ALA A 1 79 ? 12.881 -38.304 -31.027 1.00 87.75 79 ALA A N 1
ATOM 524 C CA . ALA A 1 79 ? 11.906 -39.124 -30.311 1.00 87.75 79 ALA A CA 1
ATOM 525 C C . ALA A 1 79 ? 11.842 -38.771 -28.813 1.00 87.75 79 ALA A C 1
ATOM 527 O O . ALA A 1 79 ? 10.755 -38.597 -28.269 1.00 87.75 79 ALA A O 1
ATOM 528 N N . MET A 1 80 ? 12.989 -38.595 -28.145 1.00 84.06 80 MET A N 1
ATOM 529 C CA . MET A 1 80 ? 13.047 -38.150 -26.746 1.00 84.06 80 MET A CA 1
ATOM 530 C C . MET A 1 80 ? 12.474 -36.741 -26.542 1.00 84.06 80 MET A C 1
ATOM 532 O O . MET A 1 80 ? 11.839 -36.500 -25.517 1.00 84.06 80 MET A O 1
ATOM 536 N N . MET A 1 81 ? 12.671 -35.818 -27.488 1.00 80.06 81 MET A N 1
ATOM 537 C CA . MET A 1 81 ? 12.128 -34.457 -27.421 1.00 80.06 81 MET A CA 1
ATOM 538 C C . MET A 1 81 ? 10.600 -34.450 -27.563 1.00 80.06 81 MET A C 1
ATOM 540 O O . MET A 1 81 ? 9.928 -33.824 -26.747 1.00 80.06 81 MET A O 1
ATOM 544 N N . VAL A 1 82 ? 10.046 -35.243 -28.487 1.00 81.81 82 VAL A N 1
ATOM 545 C CA . VAL A 1 82 ? 8.590 -35.433 -28.637 1.00 81.81 82 VAL A CA 1
ATOM 546 C C . VAL A 1 82 ? 7.987 -36.126 -27.408 1.00 81.81 82 VAL A C 1
ATOM 548 O O . VAL A 1 82 ? 6.941 -35.713 -26.913 1.00 81.81 82 VAL A O 1
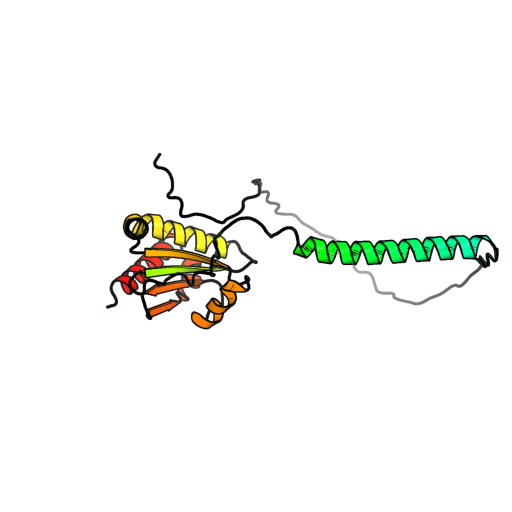ATOM 551 N N . ILE A 1 83 ? 8.668 -37.135 -26.850 1.00 78.88 83 ILE A N 1
ATOM 552 C CA . ILE A 1 83 ? 8.236 -37.804 -25.612 1.00 78.88 83 ILE A CA 1
ATOM 553 C C . ILE A 1 83 ? 8.334 -36.859 -24.398 1.00 78.88 83 ILE A C 1
ATOM 555 O O . ILE A 1 83 ? 7.515 -36.953 -23.484 1.00 78.88 83 ILE A O 1
ATOM 559 N N . ARG A 1 84 ? 9.308 -35.937 -24.352 1.00 77.25 84 ARG A N 1
ATOM 560 C CA . ARG A 1 84 ? 9.384 -34.889 -23.314 1.00 77.25 84 ARG A CA 1
ATOM 561 C C . ARG A 1 84 ? 8.287 -33.845 -23.469 1.00 77.25 84 ARG A C 1
ATOM 563 O O . ARG A 1 84 ? 7.750 -33.436 -22.448 1.00 77.25 84 ARG A O 1
ATOM 570 N N . GLU A 1 85 ? 7.915 -33.449 -24.684 1.00 68.44 85 GLU A N 1
ATOM 571 C CA . GLU A 1 85 ? 6.759 -32.567 -24.904 1.00 68.44 85 GLU A CA 1
ATOM 572 C C . GLU A 1 85 ? 5.438 -33.251 -24.525 1.00 68.44 85 GLU A C 1
ATOM 574 O O . GLU A 1 85 ? 4.586 -32.628 -23.891 1.00 68.44 85 GLU A O 1
ATOM 579 N N . SER A 1 86 ? 5.280 -34.550 -24.809 1.00 58.56 86 SER A N 1
ATOM 580 C CA . SER A 1 86 ? 4.074 -35.292 -24.423 1.00 58.56 86 SER A CA 1
ATOM 581 C C . SER A 1 86 ? 4.023 -35.601 -22.920 1.00 58.56 86 SER A C 1
ATOM 583 O O . SER A 1 86 ? 2.953 -35.546 -22.317 1.00 58.56 86 SER A O 1
ATOM 585 N N . ARG A 1 87 ? 5.167 -35.872 -22.273 1.00 63.34 87 ARG A N 1
ATOM 586 C CA . ARG A 1 87 ? 5.260 -36.058 -20.809 1.00 63.34 87 ARG A CA 1
ATOM 587 C C . ARG A 1 87 ?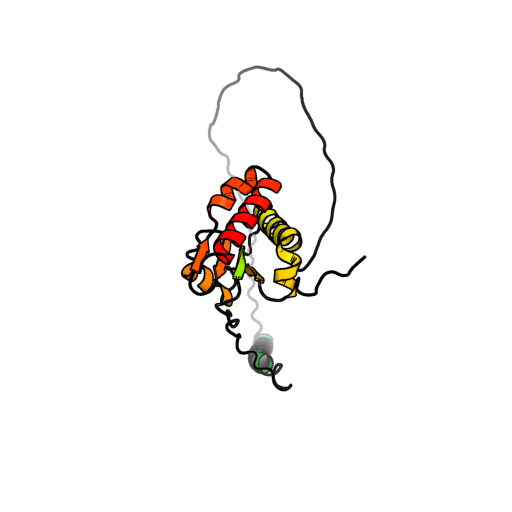 5.218 -34.741 -20.033 1.00 63.34 87 ARG A C 1
ATOM 589 O O . ARG A 1 87 ? 4.690 -34.729 -18.927 1.00 63.34 87 ARG A O 1
ATOM 596 N N . GLY A 1 88 ? 5.657 -33.632 -20.630 1.00 50.66 88 GLY A N 1
ATOM 597 C CA . GLY A 1 88 ? 5.463 -32.272 -20.112 1.00 50.66 88 GLY A CA 1
ATOM 598 C C . GLY A 1 88 ? 3.995 -31.829 -20.083 1.00 50.66 88 GLY A C 1
ATOM 599 O O . GLY A 1 88 ? 3.666 -30.855 -19.415 1.00 50.66 88 GLY A O 1
ATOM 600 N N . LYS A 1 89 ? 3.102 -32.574 -20.752 1.00 50.19 89 LYS A N 1
ATOM 601 C CA . LYS A 1 89 ? 1.642 -32.395 -20.719 1.00 50.19 89 LYS A CA 1
ATOM 602 C C . LYS A 1 89 ? 0.909 -33.445 -19.864 1.00 50.19 89 LYS A C 1
ATOM 604 O O . LYS A 1 89 ? -0.287 -33.301 -19.641 1.00 50.19 89 LYS A O 1
ATOM 609 N N . ALA A 1 90 ? 1.593 -34.498 -19.401 1.00 49.72 90 ALA A N 1
ATOM 610 C CA . ALA A 1 90 ? 0.976 -35.679 -18.778 1.00 49.72 90 ALA A CA 1
ATOM 611 C C . ALA A 1 90 ? 1.425 -35.949 -17.326 1.00 49.72 90 ALA A C 1
ATOM 613 O O . ALA A 1 90 ? 1.134 -37.011 -16.785 1.00 49.72 90 ALA A O 1
ATOM 614 N N . ALA A 1 91 ? 2.098 -34.993 -16.678 1.00 48.47 91 ALA A N 1
ATOM 615 C CA . ALA A 1 91 ? 2.410 -35.019 -15.242 1.00 48.47 91 ALA A CA 1
ATOM 616 C C . ALA A 1 91 ? 1.614 -33.966 -14.443 1.00 48.47 91 ALA A C 1
ATOM 618 O O . ALA A 1 91 ? 2.102 -33.429 -13.455 1.00 48.47 91 ALA A O 1
ATOM 619 N N . ALA A 1 92 ? 0.392 -33.654 -14.883 1.00 46.91 92 ALA A N 1
ATOM 620 C CA . ALA A 1 92 ? -0.568 -32.849 -14.125 1.00 46.91 92 ALA A CA 1
ATOM 621 C C . ALA A 1 92 ? -2.007 -33.242 -14.497 1.00 46.91 92 ALA A C 1
ATOM 623 O O . ALA A 1 92 ? -2.792 -32.431 -14.977 1.00 46.91 92 ALA A O 1
ATOM 624 N N . ALA A 1 93 ? -2.344 -34.521 -14.340 1.00 50.16 93 ALA A N 1
ATOM 625 C CA . ALA A 1 93 ? -3.726 -34.979 -14.420 1.00 50.16 93 ALA A CA 1
ATOM 626 C C . ALA A 1 93 ? -3.925 -36.185 -13.502 1.00 50.16 93 ALA A C 1
ATOM 628 O O . ALA A 1 93 ? -3.893 -37.329 -13.948 1.00 50.16 93 ALA A O 1
ATOM 629 N N . SER A 1 94 ? -4.077 -35.906 -12.208 1.00 39.72 94 SER A N 1
ATOM 630 C CA . SER A 1 94 ? -5.122 -36.458 -11.332 1.00 39.72 94 SER A CA 1
ATOM 631 C C . SER A 1 94 ? -4.839 -35.983 -9.913 1.00 39.72 94 SER A C 1
ATOM 633 O O . SER A 1 94 ? -3.940 -36.499 -9.266 1.00 39.72 94 SER A O 1
ATOM 635 N N . ASP A 1 95 ? -5.550 -34.944 -9.482 1.00 38.84 95 ASP A N 1
ATOM 636 C CA . ASP A 1 95 ? -6.393 -35.040 -8.291 1.00 38.84 95 ASP A CA 1
ATOM 637 C C . ASP A 1 95 ? -7.304 -33.807 -8.198 1.00 38.84 95 ASP A C 1
ATOM 639 O O . ASP A 1 95 ? -6.880 -32.668 -8.044 1.00 38.84 95 ASP A O 1
ATOM 643 N N . THR A 1 96 ? -8.588 -34.084 -8.415 1.00 38.19 96 THR A N 1
ATOM 644 C CA . THR A 1 96 ? -9.760 -33.532 -7.731 1.00 38.19 96 THR A CA 1
ATOM 645 C C . THR A 1 96 ? -9.712 -32.072 -7.257 1.00 38.19 96 THR A C 1
ATOM 647 O O . THR A 1 96 ? -9.229 -31.750 -6.180 1.00 38.19 96 THR A O 1
ATOM 650 N N . ASN A 1 97 ? -10.409 -31.233 -8.026 1.00 52.22 97 ASN A N 1
ATOM 651 C CA . ASN A 1 97 ? -11.260 -30.142 -7.547 1.00 52.22 97 ASN A CA 1
ATOM 652 C C . ASN A 1 97 ? -10.619 -29.119 -6.593 1.00 52.22 97 ASN A C 1
ATOM 654 O O . ASN A 1 97 ? -10.879 -29.094 -5.397 1.00 52.22 97 ASN A O 1
ATOM 658 N N . THR A 1 98 ? -9.881 -28.177 -7.168 1.00 42.56 98 THR A N 1
ATOM 659 C CA . THR A 1 98 ? -10.152 -26.750 -6.961 1.00 42.56 98 THR A CA 1
ATOM 660 C C . THR A 1 98 ? -9.697 -26.068 -8.240 1.00 42.56 98 THR A C 1
ATOM 662 O O . THR A 1 98 ? -8.532 -25.717 -8.408 1.00 42.56 98 THR A O 1
ATOM 665 N N . ALA A 1 99 ? -10.625 -25.919 -9.187 1.00 44.44 99 ALA A N 1
ATOM 666 C CA . ALA A 1 99 ? -10.523 -24.826 -10.134 1.00 44.44 99 ALA A CA 1
ATOM 667 C C . ALA A 1 99 ? -10.618 -23.556 -9.288 1.00 44.44 99 ALA A C 1
ATOM 669 O O . ALA A 1 99 ? -11.696 -23.013 -9.063 1.00 44.44 99 ALA A O 1
ATOM 670 N N . GLN A 1 100 ? -9.474 -23.116 -8.770 1.00 46.91 100 GLN A N 1
ATOM 671 C CA . GLN A 1 100 ? -9.284 -21.736 -8.404 1.00 46.91 100 GLN A CA 1
ATOM 672 C C . GLN A 1 100 ? -9.292 -21.010 -9.743 1.00 46.91 100 GLN A C 1
ATOM 674 O O . GLN A 1 100 ? -8.257 -20.710 -10.332 1.00 46.91 100 GLN A O 1
ATOM 679 N N . THR A 1 101 ? -10.508 -20.746 -10.241 1.00 36.94 101 THR A N 1
ATOM 680 C CA . THR A 1 101 ? -10.817 -19.431 -10.789 1.00 36.94 101 THR A CA 1
ATOM 681 C C . THR A 1 101 ? -9.930 -18.470 -10.032 1.00 36.94 101 THR A C 1
ATOM 683 O O . THR A 1 101 ? -9.994 -18.458 -8.799 1.00 36.94 101 THR A O 1
ATOM 686 N N . ALA A 1 102 ? -9.061 -17.753 -10.743 1.00 45.31 102 ALA A N 1
ATOM 687 C CA . ALA A 1 102 ? -8.532 -16.501 -10.250 1.00 45.31 102 ALA A CA 1
ATOM 688 C C . ALA A 1 102 ? -9.761 -15.742 -9.758 1.00 45.31 102 ALA A C 1
ATOM 690 O O . ALA A 1 102 ? -10.540 -15.211 -10.549 1.00 45.31 102 ALA A O 1
ATOM 691 N N . ALA A 1 103 ? -10.044 -15.885 -8.465 1.00 41.84 103 ALA A N 1
ATOM 692 C CA . ALA A 1 103 ? -11.154 -15.238 -7.840 1.00 41.84 103 ALA A CA 1
ATOM 693 C C . ALA A 1 103 ? -10.704 -13.801 -7.948 1.00 41.84 103 ALA A C 1
ATOM 695 O O . ALA A 1 103 ? -9.751 -13.400 -7.275 1.00 41.84 103 ALA A O 1
ATOM 696 N N . ALA A 1 104 ? -11.320 -13.066 -8.876 1.00 49.25 104 ALA A N 1
ATOM 697 C CA . ALA A 1 104 ? -11.453 -11.640 -8.721 1.00 49.25 104 ALA A CA 1
ATOM 698 C C . ALA A 1 104 ? -11.826 -11.489 -7.254 1.00 49.25 104 ALA A C 1
ATOM 700 O O . ALA A 1 104 ? -12.883 -11.979 -6.845 1.00 49.25 104 ALA A O 1
ATOM 701 N N . ILE A 1 105 ? -10.865 -11.019 -6.449 1.00 48.09 105 ILE A N 1
ATOM 702 C CA . ILE A 1 105 ? -11.057 -10.874 -5.014 1.00 48.09 105 ILE A CA 1
ATOM 703 C C . ILE A 1 105 ? -12.376 -10.124 -4.935 1.00 48.09 105 ILE A C 1
ATOM 705 O O . ILE A 1 105 ? -12.437 -9.063 -5.564 1.00 48.09 105 ILE A O 1
ATOM 709 N N . PRO A 1 106 ? -13.441 -10.671 -4.317 1.00 43.97 106 PRO A N 1
ATOM 710 C CA . PRO A 1 106 ? -14.661 -9.913 -4.161 1.00 43.97 106 PRO A CA 1
ATOM 711 C C . PRO A 1 106 ? -14.236 -8.706 -3.342 1.00 43.97 106 PRO A C 1
ATOM 713 O O . PRO A 1 106 ? -13.989 -8.802 -2.141 1.00 43.97 106 PRO A O 1
ATOM 716 N N . VAL A 1 107 ? -14.000 -7.592 -4.032 1.00 54.66 107 VAL A N 1
ATOM 717 C CA . VAL A 1 107 ? -13.766 -6.310 -3.406 1.00 54.66 107 VAL A CA 1
ATOM 718 C C . VAL A 1 107 ? -15.139 -6.005 -2.869 1.00 54.66 107 VAL A C 1
ATOM 720 O O . VAL A 1 107 ? -16.014 -5.538 -3.596 1.00 54.66 107 VAL A O 1
ATOM 723 N N . ASN A 1 108 ? -15.369 -6.427 -1.629 1.00 63.53 108 ASN A N 1
ATOM 724 C CA . ASN A 1 108 ? -16.502 -5.950 -0.884 1.00 63.53 108 ASN A CA 1
ATOM 725 C C . ASN A 1 108 ? -16.347 -4.433 -0.908 1.00 63.53 108 ASN A C 1
ATOM 727 O O . ASN A 1 108 ? -15.403 -3.894 -0.328 1.00 63.53 108 ASN A O 1
ATOM 731 N N . LYS A 1 109 ? -17.213 -3.777 -1.680 1.00 66.00 109 LYS A N 1
ATOM 732 C CA . LYS A 1 109 ? -17.138 -2.341 -1.929 1.00 66.00 109 LYS A CA 1
ATOM 733 C C . LYS A 1 109 ? -17.265 -1.547 -0.627 1.00 66.00 109 LYS A C 1
ATOM 735 O O . LYS A 1 109 ? -16.859 -0.395 -0.587 1.00 66.00 109 LYS A O 1
ATOM 740 N N . ASP A 1 110 ? -17.727 -2.178 0.443 1.00 82.06 110 ASP A N 1
ATOM 741 C CA . ASP A 1 110 ? -17.895 -1.534 1.736 1.00 82.06 110 ASP A CA 1
ATOM 742 C C . ASP A 1 110 ? -16.627 -1.600 2.609 1.00 82.06 110 ASP A C 1
ATOM 744 O O . ASP A 1 110 ? -16.496 -0.824 3.556 1.00 82.06 110 ASP A O 1
ATOM 748 N N . ILE A 1 111 ? -15.659 -2.468 2.277 1.00 90.56 111 ILE A N 1
ATOM 749 C CA . ILE A 1 111 ? -14.409 -2.645 3.034 1.00 90.56 111 ILE A CA 1
ATOM 750 C C . ILE A 1 111 ? -13.327 -1.702 2.499 1.00 90.56 111 ILE A C 1
ATOM 752 O O . ILE A 1 111 ? -13.012 -1.696 1.305 1.00 90.56 111 ILE A O 1
ATOM 756 N N . LEU A 1 112 ? -12.683 -0.955 3.400 1.00 94.75 112 LEU A N 1
ATOM 757 C CA . LEU A 1 112 ? -11.524 -0.133 3.057 1.00 94.75 112 LEU A CA 1
ATOM 758 C C . LEU A 1 112 ? -10.300 -1.030 2.817 1.00 94.75 112 LEU A C 1
ATOM 760 O O . LEU A 1 112 ? -9.802 -1.693 3.725 1.00 94.75 112 LEU A O 1
ATOM 764 N N . THR A 1 113 ? -9.786 -1.039 1.591 1.00 96.12 113 THR A N 1
ATOM 765 C CA . THR A 1 113 ? -8.578 -1.788 1.234 1.00 96.12 113 THR A CA 1
ATOM 766 C C . THR A 1 113 ? -7.395 -0.843 1.052 1.00 96.12 113 THR A C 1
ATOM 768 O O . THR A 1 113 ? -7.443 0.093 0.255 1.00 96.12 113 THR A O 1
ATOM 771 N N . VAL A 1 114 ? -6.313 -1.120 1.775 1.00 97.50 114 VAL A N 1
ATOM 772 C CA . VAL A 1 114 ? -5.020 -0.446 1.657 1.00 97.50 114 VAL A CA 1
ATOM 773 C C . VAL A 1 114 ? -4.108 -1.307 0.793 1.00 97.50 114 VAL A C 1
ATOM 775 O O . VAL A 1 114 ? -3.724 -2.414 1.174 1.00 97.50 114 VAL A O 1
ATOM 778 N N . TYR A 1 115 ? -3.754 -0.803 -0.379 1.00 97.38 115 TYR A N 1
ATOM 779 C CA . TYR A 1 115 ? -2.821 -1.448 -1.289 1.00 97.38 115 TYR A CA 1
ATOM 780 C C . TYR A 1 115 ? -1.431 -0.843 -1.133 1.00 97.38 115 TYR A C 1
ATOM 782 O O . TYR A 1 115 ? -1.286 0.376 -1.096 1.00 97.38 115 TYR A O 1
ATOM 790 N N . TYR A 1 116 ? -0.403 -1.683 -1.120 1.00 97.50 116 TYR A N 1
ATOM 791 C CA . TYR A 1 116 ? 0.970 -1.274 -1.380 1.00 97.50 116 TYR A CA 1
ATOM 792 C C . TYR A 1 116 ? 1.454 -1.935 -2.670 1.00 97.50 116 TYR A C 1
ATOM 794 O O . TYR A 1 116 ? 1.614 -3.155 -2.734 1.00 97.50 116 TYR A O 1
ATOM 802 N N . PHE A 1 117 ? 1.678 -1.129 -3.705 1.00 96.44 117 PHE A N 1
ATOM 803 C CA . PHE A 1 117 ? 2.157 -1.595 -5.001 1.00 96.44 117 PHE A CA 1
ATOM 804 C C . PHE A 1 117 ? 3.675 -1.503 -5.079 1.00 96.44 117 PHE A C 1
ATOM 806 O O . PHE A 1 117 ? 4.255 -0.428 -4.897 1.00 96.44 117 PHE A O 1
ATOM 813 N N . HIS A 1 118 ? 4.319 -2.619 -5.414 1.00 95.50 118 HIS A N 1
ATOM 814 C CA . HIS A 1 118 ? 5.750 -2.682 -5.667 1.00 95.50 118 HIS A CA 1
ATOM 815 C C . HIS A 1 118 ? 6.074 -3.398 -6.991 1.00 95.50 118 HIS A C 1
ATOM 817 O O . HIS A 1 118 ? 5.191 -3.900 -7.670 1.00 95.50 118 HIS A O 1
ATOM 823 N N . GLY A 1 119 ? 7.345 -3.399 -7.404 1.00 94.00 119 GLY A N 1
ATOM 824 C CA . GLY A 1 119 ? 7.843 -4.203 -8.529 1.00 94.00 119 GLY A CA 1
ATOM 825 C C . GLY A 1 119 ? 8.864 -5.227 -8.051 1.00 94.00 119 GLY A C 1
ATOM 826 O O . GLY A 1 119 ? 9.138 -5.315 -6.850 1.00 94.00 119 GLY A O 1
ATOM 827 N N . ASN A 1 120 ? 9.477 -5.939 -8.990 1.00 93.50 120 ASN A N 1
ATOM 828 C CA . ASN A 1 120 ? 10.557 -6.893 -8.745 1.00 93.50 120 ASN A CA 1
ATOM 829 C C . ASN A 1 120 ? 11.816 -6.192 -8.225 1.00 93.50 120 ASN A C 1
ATOM 831 O O . ASN A 1 120 ? 12.455 -6.655 -7.282 1.00 93.50 120 ASN A O 1
ATOM 835 N N . MET A 1 121 ? 12.160 -5.042 -8.812 1.00 92.25 121 MET A N 1
ATOM 836 C CA . MET A 1 121 ? 13.292 -4.242 -8.351 1.00 92.25 121 MET A CA 1
ATOM 837 C C . MET A 1 121 ? 12.885 -3.404 -7.140 1.00 92.25 121 MET A C 1
ATOM 839 O O . MET A 1 121 ? 12.172 -2.405 -7.263 1.00 92.25 121 MET A O 1
ATOM 843 N N . ARG A 1 122 ? 13.351 -3.818 -5.959 1.00 92.12 122 ARG A N 1
ATOM 844 C CA . ARG A 1 122 ? 13.055 -3.164 -4.681 1.00 92.12 122 ARG A CA 1
ATOM 845 C C . ARG A 1 122 ? 14.297 -2.484 -4.122 1.00 92.12 122 ARG A C 1
ATOM 847 O O . ARG A 1 122 ? 15.331 -3.116 -3.932 1.00 92.12 122 ARG A O 1
ATOM 854 N N . CYS A 1 123 ? 14.184 -1.193 -3.830 1.00 92.69 123 CYS A N 1
ATOM 855 C CA . CYS A 1 123 ? 15.217 -0.439 -3.124 1.00 92.69 123 CYS A CA 1
ATOM 856 C C . CYS A 1 123 ? 14.909 -0.349 -1.620 1.00 92.69 123 CYS A C 1
ATOM 858 O O . CYS A 1 123 ? 13.811 -0.691 -1.172 1.00 92.69 123 CYS A O 1
ATOM 860 N N . MET A 1 124 ? 15.855 0.177 -0.838 1.00 94.38 124 MET A N 1
ATOM 861 C CA . MET A 1 124 ? 15.689 0.368 0.611 1.00 94.38 124 MET A CA 1
ATOM 862 C C . MET A 1 124 ? 14.430 1.167 0.964 1.00 94.38 124 MET A C 1
ATOM 864 O O . MET A 1 124 ? 13.713 0.808 1.895 1.00 94.38 124 MET A O 1
ATOM 868 N N . THR A 1 125 ? 14.107 2.201 0.184 1.00 93.12 125 THR A N 1
ATOM 869 C CA . THR A 1 125 ? 12.897 3.005 0.392 1.00 93.12 125 THR A CA 1
ATOM 870 C C . THR A 1 125 ? 11.622 2.197 0.153 1.00 93.12 125 THR A C 1
ATOM 872 O O . THR A 1 125 ? 10.674 2.349 0.912 1.00 93.12 125 THR A O 1
ATOM 875 N N . CYS A 1 126 ? 11.593 1.290 -0.833 1.00 93.31 126 CYS A N 1
ATOM 876 C CA . CYS A 1 126 ? 10.440 0.405 -1.057 1.00 93.31 126 CYS A CA 1
ATOM 877 C C . CYS A 1 126 ? 10.199 -0.503 0.156 1.00 93.31 126 CYS A C 1
ATOM 879 O O . CYS A 1 126 ? 9.082 -0.643 0.639 1.00 93.31 126 CYS A O 1
ATOM 881 N N . ASN A 1 127 ? 11.268 -1.084 0.698 1.00 94.75 127 ASN A N 1
ATOM 882 C CA . ASN A 1 127 ? 11.167 -1.921 1.894 1.00 94.75 127 ASN A CA 1
ATOM 883 C C . ASN A 1 127 ? 10.715 -1.104 3.112 1.00 94.75 127 ASN A C 1
ATOM 885 O O . ASN A 1 127 ? 9.927 -1.588 3.921 1.00 94.75 127 ASN A O 1
ATOM 889 N N . LYS A 1 128 ? 11.157 0.156 3.208 1.00 95.75 128 LYS A N 1
ATOM 890 C CA . LYS A 1 128 ? 10.706 1.092 4.241 1.00 95.75 128 LYS A CA 1
ATOM 891 C C . LYS A 1 128 ? 9.212 1.417 4.112 1.00 95.75 128 LYS A C 1
ATOM 893 O O . LYS A 1 128 ? 8.519 1.367 5.121 1.00 95.75 128 LYS A O 1
ATOM 898 N N . PHE A 1 129 ? 8.707 1.676 2.901 1.00 95.62 129 PHE A N 1
ATOM 899 C CA . PHE A 1 129 ? 7.274 1.883 2.655 1.00 95.62 129 PHE A CA 1
ATOM 900 C C . PHE A 1 129 ? 6.439 0.707 3.141 1.00 95.62 129 PHE A C 1
ATOM 902 O O . PHE A 1 129 ? 5.497 0.906 3.903 1.00 95.62 129 PHE A O 1
ATOM 909 N N . GLU A 1 130 ? 6.795 -0.509 2.723 1.00 96.50 130 GLU A N 1
ATOM 910 C CA . GLU A 1 130 ? 6.059 -1.710 3.116 1.00 96.50 130 GLU A CA 1
ATOM 911 C C . GLU A 1 130 ? 6.044 -1.868 4.635 1.00 96.50 130 GLU A C 1
ATOM 913 O O . GLU A 1 130 ? 4.977 -1.990 5.235 1.00 96.50 130 GLU A O 1
ATOM 918 N N . LYS A 1 131 ? 7.226 -1.788 5.260 1.00 97.56 131 LYS A N 1
ATOM 919 C CA . LYS A 1 131 ? 7.371 -1.935 6.707 1.00 97.56 131 LYS A CA 1
ATOM 920 C C . LYS A 1 131 ? 6.511 -0.919 7.456 1.00 97.56 131 LYS A C 1
ATOM 922 O O . LYS A 1 131 ? 5.731 -1.314 8.316 1.00 97.56 131 LYS A O 1
ATOM 927 N N . LEU A 1 132 ? 6.640 0.368 7.133 1.00 97.88 132 LEU A N 1
ATOM 928 C CA . LEU A 1 132 ? 5.906 1.423 7.832 1.00 97.88 132 LEU A CA 1
ATOM 929 C C . LEU A 1 132 ? 4.400 1.341 7.578 1.00 97.88 132 LEU A C 1
ATOM 931 O O . LEU A 1 132 ? 3.621 1.615 8.486 1.00 97.88 132 LEU A O 1
ATOM 935 N N . THR A 1 133 ? 3.979 0.929 6.380 1.00 97.81 133 THR A N 1
ATOM 936 C CA . THR A 1 133 ? 2.560 0.705 6.070 1.00 97.81 133 THR A CA 1
ATOM 937 C C . THR A 1 133 ? 2.002 -0.411 6.949 1.00 97.81 133 THR A C 1
ATOM 939 O O . THR A 1 133 ? 1.031 -0.187 7.666 1.00 97.81 133 THR A O 1
ATOM 942 N N . ILE A 1 134 ? 2.652 -1.583 6.971 1.00 98.12 134 ILE A N 1
ATOM 943 C CA . ILE A 1 134 ? 2.257 -2.712 7.828 1.00 98.12 134 ILE A CA 1
ATOM 944 C C . ILE A 1 134 ? 2.211 -2.277 9.295 1.00 98.12 134 ILE A C 1
ATOM 946 O O . ILE A 1 134 ? 1.223 -2.520 9.983 1.00 98.12 134 ILE A O 1
ATOM 950 N N . GLU A 1 135 ? 3.262 -1.608 9.767 1.00 98.06 135 GLU A N 1
ATOM 951 C CA . GLU A 1 135 ? 3.389 -1.181 11.158 1.00 98.06 135 GLU A CA 1
ATOM 952 C C . GLU A 1 135 ? 2.303 -0.171 11.554 1.00 98.06 135 GLU A C 1
ATOM 954 O O . GLU A 1 135 ? 1.723 -0.287 12.633 1.00 98.06 135 GLU A O 1
ATOM 959 N N . THR A 1 136 ? 1.966 0.774 10.671 1.00 98.00 136 THR A N 1
ATOM 960 C CA . THR A 1 136 ? 0.874 1.733 10.900 1.00 98.00 136 THR A CA 1
ATOM 961 C C . THR A 1 136 ? -0.458 1.008 11.036 1.00 98.00 136 THR A C 1
ATOM 963 O O . THR A 1 136 ? -1.188 1.242 11.998 1.00 98.00 136 THR A O 1
ATOM 966 N N . LEU A 1 137 ? -0.764 0.094 10.110 1.00 97.69 137 LEU A N 1
ATOM 967 C CA . LEU A 1 137 ? -2.024 -0.647 10.130 1.00 97.69 137 LEU A CA 1
ATOM 968 C C . LEU A 1 137 ? -2.137 -1.542 11.366 1.00 97.69 137 LEU A C 1
ATOM 970 O O . LEU A 1 137 ? -3.161 -1.534 12.040 1.00 97.69 137 LEU A O 1
ATOM 974 N N . GLN A 1 138 ? -1.062 -2.238 11.730 1.00 97.06 138 GLN A N 1
ATOM 975 C CA . GLN A 1 138 ? -1.033 -3.081 12.924 1.00 97.06 138 GLN A CA 1
ATOM 976 C C . GLN A 1 138 ? -1.138 -2.284 14.226 1.00 97.06 138 GLN A C 1
ATOM 978 O O . GLN A 1 138 ? -1.732 -2.769 15.180 1.00 97.06 138 GLN A O 1
ATOM 983 N N . LYS A 1 139 ? -0.561 -1.081 14.305 1.00 97.19 139 LYS A N 1
ATOM 984 C CA . LYS A 1 139 ? -0.597 -0.279 15.539 1.00 97.19 139 LYS A CA 1
ATOM 985 C C . LYS A 1 139 ? -1.872 0.542 15.693 1.00 97.19 139 LYS A C 1
ATOM 987 O O . LYS A 1 139 ? -2.296 0.780 16.820 1.00 97.19 139 LYS A O 1
ATOM 992 N N . ARG A 1 140 ? -2.431 1.048 14.592 1.00 97.12 140 ARG A N 1
ATOM 993 C CA . ARG A 1 140 ? -3.529 2.031 14.609 1.00 97.12 140 ARG A CA 1
ATOM 994 C C . ARG A 1 140 ? -4.876 1.448 14.194 1.00 97.12 140 ARG A C 1
ATOM 996 O O . ARG A 1 140 ? -5.898 2.023 14.550 1.00 97.12 140 ARG A O 1
ATOM 1003 N N . PHE A 1 141 ? -4.873 0.331 13.467 1.00 96.56 141 PHE A N 1
ATOM 1004 C CA . PHE A 1 141 ? -6.064 -0.258 12.851 1.00 96.56 141 PHE A CA 1
ATOM 1005 C C . PHE A 1 141 ? -6.162 -1.780 13.073 1.00 96.56 141 PHE A C 1
ATOM 1007 O O . PHE A 1 141 ? -6.743 -2.497 12.258 1.00 96.56 141 PHE A O 1
ATOM 1014 N N . ALA A 1 142 ? -5.570 -2.290 14.162 1.00 96.19 142 ALA A N 1
ATOM 1015 C CA . ALA A 1 142 ? -5.548 -3.722 14.476 1.00 96.19 142 ALA A CA 1
ATOM 1016 C C . ALA A 1 142 ? -6.953 -4.331 14.534 1.00 96.19 142 ALA A C 1
ATOM 1018 O O . ALA A 1 142 ? -7.175 -5.409 13.987 1.00 96.19 142 ALA A O 1
ATOM 1019 N N . ASP A 1 143 ? -7.892 -3.625 15.162 1.00 94.56 143 ASP A N 1
ATOM 1020 C CA . ASP A 1 143 ? -9.262 -4.100 15.344 1.00 94.56 143 ASP A CA 1
ATOM 1021 C C . ASP A 1 143 ? -10.001 -4.164 14.003 1.00 94.56 143 ASP A C 1
ATOM 1023 O O . ASP A 1 143 ? -10.645 -5.161 13.700 1.00 94.56 143 ASP A O 1
ATOM 1027 N N . GLN A 1 144 ? -9.838 -3.153 13.145 1.00 93.81 144 GLN A N 1
ATOM 1028 C CA . GLN A 1 144 ? -10.430 -3.122 11.805 1.00 93.81 144 GLN A CA 1
ATOM 1029 C C . GLN A 1 144 ? -9.872 -4.240 10.918 1.00 93.81 144 GLN A C 1
ATOM 1031 O O . GLN A 1 144 ? -10.620 -4.869 10.171 1.00 93.81 144 GLN A O 1
ATOM 1036 N N . LEU A 1 145 ? -8.568 -4.524 11.020 1.00 93.94 145 LEU A N 1
ATOM 1037 C CA . LEU A 1 145 ? -7.955 -5.667 10.342 1.00 93.94 145 LEU A CA 1
ATOM 1038 C C . LEU A 1 145 ? -8.483 -7.004 10.884 1.00 93.94 145 LEU A C 1
ATOM 1040 O O . LEU A 1 145 ? -8.705 -7.932 10.110 1.00 93.94 145 LEU A O 1
ATOM 1044 N N . ALA A 1 146 ? -8.673 -7.120 12.201 1.00 93.31 146 ALA A N 1
ATOM 1045 C CA . ALA A 1 146 ? -9.148 -8.345 12.843 1.00 93.31 146 ALA A CA 1
ATOM 1046 C C . ALA A 1 146 ? -10.628 -8.633 12.547 1.00 93.31 146 ALA A C 1
ATOM 1048 O O . ALA A 1 146 ? -10.999 -9.790 12.355 1.00 93.31 146 ALA A O 1
ATOM 1049 N N . ASN A 1 147 ? -11.452 -7.587 12.474 1.00 91.81 147 ASN A N 1
ATOM 1050 C CA . ASN A 1 147 ? -12.886 -7.682 12.204 1.00 91.81 147 ASN A CA 1
ATOM 1051 C C . ASN A 1 147 ? -13.203 -7.827 10.707 1.00 91.81 147 ASN A C 1
ATOM 1053 O O . ASN A 1 147 ? -14.326 -8.174 10.350 1.00 91.81 147 ASN A O 1
ATOM 1057 N N . GLY A 1 148 ? -12.221 -7.589 9.833 1.00 90.25 148 GLY A N 1
ATOM 1058 C CA . GLY A 1 148 ? -12.402 -7.621 8.383 1.00 90.25 148 GLY A CA 1
ATOM 1059 C C . GLY A 1 148 ? -13.004 -6.340 7.801 1.00 90.25 148 GLY A C 1
ATOM 1060 O O . GLY A 1 148 ? -13.337 -6.321 6.623 1.00 90.25 148 GLY A O 1
ATOM 1061 N N . ASP A 1 149 ? -13.095 -5.264 8.582 1.00 90.38 149 ASP A N 1
ATOM 1062 C CA . ASP A 1 149 ? -13.538 -3.938 8.121 1.00 90.38 149 ASP A CA 1
ATOM 1063 C C . ASP A 1 149 ? -12.461 -3.222 7.285 1.00 90.38 149 ASP A C 1
ATOM 1065 O O . ASP A 1 149 ? -12.730 -2.239 6.588 1.00 90.38 149 ASP A O 1
ATOM 1069 N N . MET A 1 150 ? -11.223 -3.722 7.345 1.00 94.31 150 MET A N 1
ATOM 1070 C CA . MET A 1 150 ? -10.089 -3.247 6.564 1.00 94.31 150 MET A CA 1
ATOM 1071 C C . MET A 1 150 ? -9.231 -4.411 6.066 1.00 94.31 150 MET A C 1
ATOM 1073 O O . MET A 1 150 ? -9.038 -5.401 6.770 1.00 94.31 150 MET A O 1
ATOM 1077 N N . ALA A 1 151 ? -8.649 -4.266 4.875 1.00 95.19 151 ALA A N 1
ATOM 1078 C CA . ALA A 1 151 ? -7.695 -5.227 4.325 1.00 95.19 151 ALA A CA 1
ATOM 1079 C C . ALA A 1 151 ? -6.398 -4.546 3.871 1.00 95.19 151 ALA A C 1
ATOM 1081 O O . ALA A 1 151 ? -6.432 -3.469 3.282 1.00 95.19 151 ALA A O 1
ATOM 1082 N N . LEU A 1 152 ? -5.256 -5.206 4.087 1.00 96.75 152 LEU A N 1
ATOM 1083 C CA . LEU A 1 152 ? -3.971 -4.831 3.492 1.00 96.75 152 LEU A CA 1
ATOM 1084 C C . LEU A 1 152 ? -3.639 -5.778 2.337 1.00 96.75 152 LEU A C 1
ATOM 1086 O O . LEU A 1 152 ? -3.703 -6.996 2.501 1.00 96.75 152 LEU A O 1
ATOM 1090 N N . LYS A 1 153 ? -3.224 -5.231 1.193 1.00 96.25 153 LYS A N 1
ATOM 1091 C CA . LYS A 1 153 ? -2.759 -6.009 0.038 1.00 96.25 153 LYS A CA 1
ATOM 1092 C C . LYS A 1 153 ? -1.422 -5.485 -0.469 1.00 96.25 153 LYS A C 1
ATOM 1094 O O . LYS A 1 153 ? -1.314 -4.332 -0.868 1.00 96.25 153 LYS A O 1
ATOM 1099 N N . ILE A 1 154 ? -0.412 -6.347 -0.490 1.00 96.56 154 ILE A N 1
ATOM 1100 C CA . ILE A 1 154 ? 0.908 -6.042 -1.050 1.00 96.56 154 ILE A CA 1
ATOM 1101 C C . ILE A 1 154 ? 0.974 -6.692 -2.429 1.00 96.56 154 ILE A C 1
ATOM 1103 O O . ILE A 1 154 ? 0.890 -7.913 -2.538 1.00 96.56 154 ILE A O 1
ATOM 1107 N N . ILE A 1 155 ? 1.059 -5.877 -3.478 1.00 96.44 155 ILE A N 1
ATOM 1108 C CA . ILE A 1 155 ? 0.908 -6.329 -4.861 1.00 96.44 155 ILE A CA 1
ATOM 1109 C C . ILE A 1 155 ? 2.174 -6.026 -5.655 1.00 96.44 155 ILE A C 1
ATOM 1111 O O . ILE A 1 155 ? 2.611 -4.878 -5.745 1.00 96.44 155 ILE A O 1
ATOM 1115 N N . ASN A 1 156 ? 2.726 -7.061 -6.286 1.00 95.88 156 ASN A N 1
ATOM 1116 C CA . ASN A 1 156 ? 3.785 -6.916 -7.274 1.00 95.88 156 ASN A CA 1
ATOM 1117 C C . ASN A 1 156 ? 3.173 -6.673 -8.658 1.00 95.88 156 ASN A C 1
ATOM 1119 O O . ASN A 1 156 ? 2.549 -7.578 -9.212 1.00 95.88 156 ASN A O 1
ATOM 1123 N N . THR A 1 157 ? 3.359 -5.478 -9.211 1.00 95.00 157 THR A N 1
ATOM 1124 C CA . THR A 1 157 ? 2.817 -5.072 -10.518 1.00 95.00 157 THR A CA 1
ATOM 1125 C C . THR A 1 157 ? 3.595 -5.627 -11.707 1.00 95.00 157 THR A C 1
ATOM 1127 O O . THR A 1 157 ? 3.113 -5.525 -12.825 1.00 95.00 157 THR A O 1
ATOM 1130 N N . ASP A 1 158 ? 4.788 -6.190 -11.489 1.00 93.94 158 ASP A N 1
ATOM 1131 C CA . ASP A 1 158 ? 5.627 -6.746 -12.564 1.00 93.94 158 ASP A CA 1
ATOM 1132 C C . ASP A 1 158 ? 5.240 -8.207 -12.899 1.00 93.94 158 ASP A C 1
ATOM 1134 O O . ASP A 1 158 ? 5.893 -8.870 -13.703 1.00 93.94 158 ASP A O 1
ATOM 1138 N N . VAL A 1 159 ? 4.209 -8.732 -12.231 1.00 95.12 159 VAL A N 1
ATOM 1139 C CA . VAL A 1 159 ? 3.603 -10.046 -12.468 1.00 95.12 159 VAL A CA 1
ATOM 1140 C C . VAL A 1 159 ? 2.410 -9.857 -13.407 1.00 95.12 159 VAL A C 1
ATOM 1142 O O . VAL A 1 159 ? 1.571 -8.996 -13.141 1.00 95.12 159 VAL A O 1
ATOM 1145 N N . ALA A 1 160 ? 2.319 -10.659 -14.475 1.00 93.94 160 ALA A N 1
ATOM 1146 C CA . ALA A 1 160 ? 1.347 -10.486 -15.563 1.00 93.94 160 ALA A CA 1
ATOM 1147 C C . ALA A 1 160 ? -0.106 -10.391 -15.067 1.00 93.94 160 ALA A C 1
ATOM 1149 O O . ALA A 1 160 ? -0.887 -9.567 -15.539 1.00 93.94 160 ALA A O 1
ATOM 1150 N N . GLU A 1 161 ? -0.459 -11.188 -14.060 1.00 93.88 161 GLU A N 1
ATOM 1151 C CA . GLU A 1 161 ? -1.785 -11.195 -13.447 1.00 93.88 161 GLU A CA 1
ATOM 1152 C C . GLU A 1 161 ? -2.142 -9.862 -12.767 1.00 93.88 161 GLU A C 1
ATOM 1154 O O . GLU A 1 161 ? -3.321 -9.541 -12.653 1.00 93.88 161 GLU A O 1
ATOM 1159 N N . ASN A 1 162 ? -1.154 -9.060 -12.357 1.00 94.44 162 ASN A N 1
ATOM 1160 C CA . ASN A 1 162 ? -1.317 -7.808 -11.610 1.00 94.44 162 ASN A CA 1
ATOM 1161 C C . ASN A 1 162 ? -1.048 -6.545 -12.447 1.00 94.44 162 ASN A C 1
ATOM 1163 O O . ASN A 1 162 ? -1.230 -5.436 -11.945 1.00 94.44 162 ASN A O 1
ATOM 1167 N N . GLU A 1 163 ? -0.624 -6.671 -13.707 1.00 91.56 163 GLU A N 1
ATOM 1168 C CA . GLU A 1 163 ? -0.290 -5.517 -14.561 1.00 91.56 163 GLU A CA 1
ATOM 1169 C C . GLU A 1 163 ? -1.478 -4.562 -14.766 1.00 91.56 163 GLU A C 1
ATOM 1171 O O . GLU A 1 163 ? -1.297 -3.354 -14.936 1.00 91.56 163 GLU A O 1
ATOM 1176 N N . HIS A 1 164 ? -2.706 -5.088 -14.714 1.00 93.56 164 HIS A N 1
ATOM 1177 C CA . HIS A 1 164 ? -3.936 -4.307 -14.849 1.00 93.56 164 HIS A CA 1
ATOM 1178 C C . HIS A 1 164 ? -4.040 -3.181 -13.805 1.00 93.56 164 HIS A C 1
ATOM 1180 O O . HIS A 1 164 ? -4.442 -2.069 -14.149 1.00 93.56 164 HIS A O 1
ATOM 1186 N N . PHE A 1 165 ? -3.548 -3.407 -12.580 1.00 93.31 165 PHE A N 1
ATOM 1187 C CA . PHE A 1 165 ? -3.571 -2.413 -11.504 1.00 93.31 165 PHE A CA 1
ATOM 1188 C C . PHE A 1 165 ? -2.818 -1.125 -11.841 1.00 93.31 165 PHE A C 1
ATOM 1190 O O . PHE A 1 165 ? -3.175 -0.060 -11.340 1.00 93.31 165 PHE A O 1
ATOM 1197 N N . VAL A 1 166 ? -1.801 -1.191 -12.707 1.00 91.88 166 VAL A N 1
ATOM 1198 C CA . VAL A 1 166 ? -1.066 -0.001 -13.156 1.00 91.88 166 VAL A CA 1
ATOM 1199 C C . VAL A 1 166 ? -1.996 0.956 -13.897 1.00 91.88 166 VAL A C 1
ATOM 1201 O O . VAL A 1 166 ? -1.917 2.166 -13.700 1.00 91.88 166 VAL A O 1
ATOM 1204 N N . LYS A 1 167 ? -2.904 0.423 -14.720 1.00 91.50 167 LYS A N 1
ATOM 1205 C CA . LYS A 1 167 ? -3.878 1.223 -15.470 1.00 91.50 167 LYS A CA 1
ATOM 1206 C C . LYS A 1 167 ? -5.045 1.637 -14.584 1.00 91.50 167 LYS A C 1
ATOM 1208 O O . LYS A 1 167 ? -5.389 2.814 -14.572 1.00 91.50 167 LYS A O 1
ATOM 1213 N N . ASP A 1 168 ? -5.592 0.702 -13.812 1.00 90.69 168 ASP A N 1
ATOM 1214 C CA . ASP A 1 168 ? -6.787 0.934 -12.991 1.00 90.69 168 ASP A CA 1
ATOM 1215 C C . ASP A 1 168 ? -6.553 2.001 -11.916 1.00 90.69 168 ASP A C 1
ATOM 1217 O O . ASP A 1 168 ? -7.400 2.862 -11.686 1.00 90.69 168 ASP A O 1
ATOM 1221 N N . PHE A 1 169 ? -5.368 1.988 -11.301 1.00 91.38 169 PHE A N 1
ATOM 1222 C CA . PHE A 1 169 ? -4.970 2.957 -10.281 1.00 91.38 169 PHE A CA 1
ATOM 1223 C C . PHE A 1 169 ? -4.067 4.076 -10.817 1.00 91.38 169 PHE A C 1
ATOM 1225 O O . PHE A 1 169 ? -3.589 4.890 -10.030 1.00 91.38 169 PHE A O 1
ATOM 1232 N N . GLN A 1 170 ? -3.841 4.130 -12.138 1.00 90.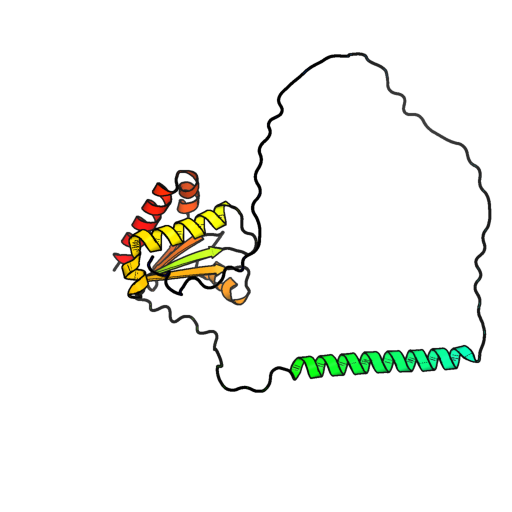12 170 GLN A N 1
ATOM 1233 C CA . GLN A 1 170 ? -2.987 5.123 -12.807 1.00 90.12 170 GLN A CA 1
ATOM 1234 C C . GLN A 1 170 ? -1.602 5.254 -12.143 1.00 90.12 170 GLN A C 1
ATOM 1236 O O . GLN A 1 170 ? -1.087 6.348 -11.911 1.00 90.12 170 GLN A O 1
ATOM 1241 N N . LEU A 1 171 ? -0.996 4.113 -11.803 1.00 90.81 171 LEU A N 1
ATOM 1242 C CA . LEU A 1 171 ? 0.267 4.063 -11.076 1.00 90.81 171 LEU A CA 1
ATOM 1243 C C . LEU A 1 171 ? 1.418 4.485 -11.988 1.00 90.81 171 LEU A C 1
ATOM 1245 O O . LEU A 1 171 ? 1.727 3.826 -12.977 1.00 90.81 171 LEU A O 1
ATOM 1249 N N . THR A 1 172 ? 2.115 5.551 -11.612 1.00 87.12 172 THR A N 1
ATOM 1250 C CA . THR A 1 172 ? 3.369 5.963 -12.264 1.00 87.12 172 THR A CA 1
ATOM 1251 C C . THR A 1 172 ? 4.591 5.298 -11.631 1.00 87.12 172 THR A C 1
ATOM 1253 O O . THR A 1 172 ? 5.641 5.165 -12.258 1.00 87.12 172 THR A O 1
ATOM 1256 N N . THR A 1 173 ? 4.467 4.872 -10.373 1.00 89.19 173 THR A N 1
ATOM 1257 C CA . THR A 1 173 ? 5.535 4.272 -9.574 1.00 89.19 173 THR A CA 1
ATOM 1258 C C . THR A 1 173 ? 4.948 3.431 -8.432 1.00 89.19 173 THR A C 1
ATOM 1260 O O . THR A 1 173 ? 3.740 3.225 -8.338 1.00 89.19 173 THR A O 1
ATOM 1263 N N . LYS A 1 174 ? 5.820 2.922 -7.559 1.00 92.25 174 LYS A N 1
ATOM 1264 C CA . LYS A 1 174 ? 5.468 2.219 -6.321 1.00 92.25 174 LYS A CA 1
ATOM 1265 C C . LYS A 1 174 ? 4.666 3.168 -5.425 1.00 92.25 174 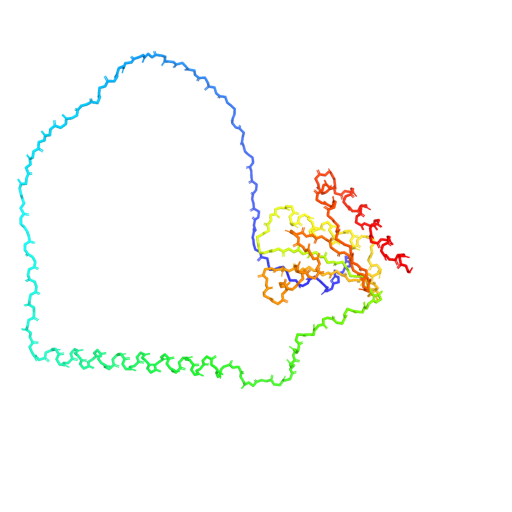LYS A C 1
ATOM 1267 O O . LYS A 1 174 ? 5.059 4.321 -5.260 1.00 92.25 174 LYS A O 1
ATOM 1272 N N . SER A 1 175 ? 3.549 2.724 -4.865 1.00 93.00 175 SER A N 1
ATOM 1273 C CA . SER A 1 175 ? 2.681 3.628 -4.104 1.00 93.00 175 SER A CA 1
ATOM 1274 C C . SER A 1 175 ? 1.803 2.902 -3.100 1.00 93.00 175 SER A C 1
ATOM 1276 O O . SER A 1 175 ? 1.553 1.702 -3.232 1.00 93.00 175 SER A O 1
ATOM 1278 N N . VAL A 1 176 ? 1.329 3.655 -2.109 1.00 96.69 176 VAL A N 1
ATOM 1279 C CA . VAL A 1 176 ? 0.233 3.248 -1.233 1.00 96.69 176 VAL A CA 1
ATOM 1280 C C . VAL A 1 176 ? -1.058 3.835 -1.797 1.00 96.69 176 VAL A C 1
ATOM 1282 O O . VAL A 1 176 ? -1.152 5.042 -2.023 1.00 96.69 176 VAL A O 1
ATOM 1285 N N . VAL A 1 177 ? -2.050 2.983 -2.034 1.00 96.88 177 VAL A N 1
ATOM 1286 C CA . VAL A 1 177 ? -3.360 3.378 -2.559 1.00 96.88 177 VAL A CA 1
ATOM 1287 C C . VAL A 1 177 ? -4.434 2.940 -1.583 1.00 96.88 177 VAL A C 1
ATOM 1289 O O . VAL A 1 177 ? -4.413 1.819 -1.079 1.00 96.88 177 VAL A O 1
ATOM 1292 N N . LEU A 1 178 ? -5.386 3.826 -1.334 1.00 96.31 178 LEU A N 1
ATOM 1293 C CA . LEU A 1 178 ? -6.564 3.547 -0.532 1.00 96.31 178 LEU A CA 1
ATOM 1294 C C . LEU A 1 178 ? -7.763 3.374 -1.468 1.00 96.31 178 LEU A C 1
ATOM 1296 O O . LEU A 1 178 ? -7.943 4.172 -2.390 1.00 96.31 178 LEU A O 1
ATOM 1300 N N . GLN A 1 179 ? -8.571 2.343 -1.242 1.00 94.12 179 GLN A N 1
ATOM 1301 C CA . GLN A 1 179 ? -9.799 2.105 -1.996 1.00 94.12 179 GLN A CA 1
ATOM 1302 C C . GLN A 1 179 ? -10.945 1.733 -1.059 1.00 94.12 179 GLN A C 1
ATOM 1304 O O . GLN A 1 179 ? -10.823 0.788 -0.281 1.00 94.12 179 GLN A O 1
ATOM 1309 N N . LYS A 1 180 ? -12.080 2.418 -1.199 1.00 92.81 180 LYS A N 1
ATOM 1310 C CA . LYS A 1 180 ? -13.349 2.068 -0.552 1.00 92.81 180 LYS A CA 1
ATOM 1311 C C . LYS A 1 180 ? -14.464 2.240 -1.579 1.00 92.81 180 LYS A C 1
ATOM 1313 O O . LYS A 1 180 ? -14.738 3.346 -2.038 1.00 92.81 180 LYS A O 1
ATOM 1318 N N . GLY A 1 181 ? -15.063 1.133 -1.994 1.00 89.38 181 GLY A N 1
ATOM 1319 C CA . GLY A 1 181 ? -16.032 1.107 -3.085 1.00 89.38 181 GLY A CA 1
ATOM 1320 C C . GLY A 1 181 ? -15.423 1.607 -4.388 1.00 89.38 181 GLY A C 1
ATOM 1321 O O . GLY A 1 181 ? -14.398 1.092 -4.839 1.00 89.38 181 GLY A O 1
ATOM 1322 N N . ASP A 1 182 ? -16.056 2.618 -4.975 1.00 88.62 182 ASP A N 1
ATOM 1323 C CA . ASP A 1 182 ? -15.585 3.256 -6.206 1.00 88.62 182 ASP A CA 1
ATOM 1324 C C . ASP A 1 182 ? -14.635 4.444 -5.922 1.00 88.62 182 ASP A C 1
ATOM 1326 O O . ASP A 1 182 ? -14.046 5.002 -6.846 1.00 88.62 182 ASP A O 1
ATOM 1330 N N . GLN A 1 183 ? -14.450 4.823 -4.648 1.00 90.94 183 GLN A N 1
ATOM 1331 C CA . GLN A 1 183 ? -13.495 5.856 -4.245 1.00 90.94 183 GLN A CA 1
ATOM 1332 C C . GLN A 1 183 ? -12.086 5.271 -4.192 1.00 90.94 183 GLN A C 1
ATOM 1334 O O . GLN A 1 183 ? -11.825 4.279 -3.506 1.00 90.94 183 GLN A O 1
ATOM 1339 N N . VAL A 1 184 ? -11.164 5.924 -4.893 1.00 93.00 184 VAL A N 1
ATOM 1340 C CA . VAL A 1 184 ? -9.760 5.534 -5.001 1.00 93.00 184 VAL A CA 1
ATOM 1341 C C . VAL A 1 184 ? -8.894 6.753 -4.728 1.00 93.00 184 VAL A C 1
ATOM 1343 O O . VAL A 1 184 ? -9.101 7.813 -5.318 1.00 93.00 184 VAL A O 1
ATOM 1346 N N . LYS A 1 185 ? -7.887 6.598 -3.868 1.00 94.56 185 LYS A N 1
ATOM 1347 C CA . LYS A 1 185 ? -6.914 7.650 -3.571 1.00 94.56 185 LYS A CA 1
ATOM 1348 C C . LYS A 1 185 ? -5.496 7.104 -3.624 1.00 94.56 185 LYS A C 1
ATOM 1350 O O . LYS A 1 185 ? -5.101 6.299 -2.783 1.00 94.56 185 LYS A O 1
ATOM 1355 N N . ASN A 1 186 ? -4.724 7.580 -4.595 1.00 94.94 186 ASN A N 1
ATOM 1356 C CA . ASN A 1 186 ? -3.288 7.343 -4.664 1.00 94.94 186 ASN A CA 1
ATOM 1357 C C . ASN A 1 186 ? -2.555 8.355 -3.768 1.00 94.94 186 ASN A C 1
ATOM 1359 O O . ASN A 1 186 ? -2.723 9.562 -3.936 1.00 94.94 186 ASN A O 1
ATOM 1363 N N . LEU A 1 187 ? -1.765 7.881 -2.804 1.00 94.75 187 LEU A N 1
ATOM 1364 C CA . LEU A 1 187 ? -1.092 8.737 -1.826 1.00 94.75 187 LEU A CA 1
ATOM 1365 C C . LEU A 1 187 ? 0.263 9.233 -2.345 1.00 94.75 187 LEU A C 1
ATOM 1367 O O . LEU A 1 187 ? 1.301 8.876 -1.809 1.00 94.75 187 LEU A O 1
ATOM 1371 N N . GLU A 1 188 ? 0.289 10.059 -3.388 1.00 90.94 188 GLU A N 1
ATOM 1372 C CA . GLU A 1 188 ? 1.553 10.472 -4.026 1.00 90.94 188 GLU A CA 1
ATOM 1373 C C . GLU A 1 188 ? 2.479 11.290 -3.106 1.00 90.94 188 GLU A C 1
ATOM 1375 O O . GLU A 1 188 ? 3.704 11.143 -3.158 1.00 90.94 188 GLU A O 1
ATOM 1380 N N . GLU A 1 189 ? 1.911 12.097 -2.202 1.00 90.62 189 GLU A N 1
ATOM 1381 C CA . GLU A 1 189 ? 2.665 12.930 -1.247 1.00 90.62 189 GLU A CA 1
ATOM 1382 C C . GLU A 1 189 ? 3.517 12.105 -0.272 1.00 90.62 189 GLU A C 1
ATOM 1384 O O . GLU A 1 189 ? 4.491 12.605 0.300 1.00 90.62 189 GLU A O 1
ATOM 1389 N N . ILE A 1 190 ? 3.202 10.816 -0.124 1.00 90.81 190 ILE A N 1
ATOM 1390 C CA . ILE A 1 190 ? 3.896 9.899 0.776 1.00 90.81 190 ILE A CA 1
ATOM 1391 C C . ILE A 1 190 ? 5.390 9.767 0.437 1.00 90.81 190 ILE A C 1
ATOM 1393 O O . ILE A 1 190 ? 6.219 9.504 1.311 1.00 90.81 190 ILE A O 1
ATOM 1397 N N . TRP A 1 191 ? 5.761 10.021 -0.823 1.00 92.06 191 TRP A N 1
ATOM 1398 C CA . TRP A 1 191 ? 7.149 10.061 -1.277 1.00 92.06 191 TRP A CA 1
ATOM 1399 C C . TRP A 1 191 ? 7.948 11.218 -0.686 1.00 92.06 191 TRP A C 1
ATOM 1401 O O . TRP A 1 191 ? 9.148 11.072 -0.438 1.00 92.06 191 TRP A O 1
ATOM 1411 N N . THR A 1 192 ? 7.314 12.358 -0.437 1.00 92.56 192 THR A N 1
ATOM 1412 C CA . THR A 1 192 ? 7.966 13.482 0.239 1.00 92.56 192 THR A CA 1
ATOM 1413 C C . THR A 1 192 ? 8.108 13.179 1.727 1.00 92.56 192 THR A C 1
ATOM 1415 O O . THR A 1 192 ? 9.179 13.374 2.298 1.00 92.56 192 THR A O 1
ATOM 1418 N N . ILE A 1 193 ? 7.061 12.610 2.327 1.00 93.69 193 ILE A N 1
ATOM 1419 C CA . ILE A 1 193 ? 6.960 12.394 3.775 1.00 93.69 193 ILE A CA 1
ATOM 1420 C C . ILE A 1 193 ? 7.902 11.286 4.262 1.00 93.69 193 ILE A C 1
ATOM 1422 O O . ILE A 1 193 ? 8.544 11.446 5.294 1.00 93.69 193 ILE A O 1
ATOM 1426 N N . ILE A 1 194 ? 8.098 10.202 3.498 1.00 92.69 194 ILE A N 1
ATOM 1427 C CA . ILE A 1 194 ? 8.978 9.091 3.922 1.00 92.69 194 ILE A CA 1
ATOM 1428 C C . ILE A 1 194 ? 10.447 9.501 4.155 1.00 92.69 194 ILE A C 1
ATOM 1430 O O . ILE A 1 194 ? 11.216 8.778 4.804 1.00 92.69 194 ILE A O 1
ATOM 1434 N N . ARG A 1 195 ? 10.852 10.646 3.590 1.00 90.81 195 ARG A N 1
ATOM 1435 C CA . ARG A 1 195 ? 12.192 11.227 3.735 1.00 90.81 195 ARG A CA 1
ATOM 1436 C C . ARG A 1 195 ? 12.327 12.127 4.963 1.00 90.81 195 ARG A C 1
ATOM 1438 O O . ARG A 1 195 ? 13.456 12.437 5.325 1.00 90.81 195 ARG A O 1
ATOM 1445 N N . GLN A 1 196 ? 11.215 12.548 5.561 1.00 92.19 196 GLN A N 1
ATOM 1446 C CA . GLN A 1 196 ? 11.200 13.448 6.709 1.00 92.19 196 GLN A CA 1
ATOM 1447 C C . GLN A 1 196 ? 11.350 12.641 8.002 1.00 92.19 196 GLN A C 1
ATOM 1449 O O . GLN A 1 196 ? 12.411 12.671 8.626 1.00 92.19 196 GLN A O 1
ATOM 1454 N N . SER A 1 197 ? 10.343 11.840 8.352 1.00 95.00 197 SER A N 1
ATOM 1455 C CA . SER A 1 197 ? 10.390 10.956 9.515 1.00 95.00 197 SER A CA 1
ATOM 1456 C C . SER A 1 197 ? 9.411 9.786 9.399 1.00 95.00 197 SER A C 1
ATOM 1458 O O . SER A 1 197 ? 8.449 9.815 8.629 1.00 95.00 197 SER A O 1
ATOM 1460 N N . ASP A 1 198 ? 9.668 8.732 10.174 1.00 96.06 198 ASP A N 1
ATOM 1461 C CA . ASP A 1 198 ? 8.789 7.560 10.237 1.00 96.06 198 ASP A CA 1
ATOM 1462 C C . ASP A 1 198 ? 7.460 7.919 10.922 1.00 96.06 198 ASP A C 1
ATOM 1464 O O . ASP A 1 198 ? 6.404 7.474 10.481 1.00 96.06 198 ASP A O 1
ATOM 1468 N N . ASP A 1 199 ? 7.493 8.783 11.939 1.00 96.12 199 ASP A N 1
ATOM 1469 C CA . ASP A 1 199 ? 6.298 9.214 12.668 1.00 96.12 199 ASP A CA 1
ATOM 1470 C C . ASP A 1 199 ? 5.363 10.065 11.799 1.00 96.12 199 ASP A C 1
ATOM 1472 O O . ASP A 1 199 ? 4.152 9.838 11.801 1.00 96.12 199 ASP A O 1
ATOM 1476 N N . GLU A 1 200 ? 5.899 10.998 11.002 1.00 96.00 200 GLU A N 1
ATOM 1477 C CA . GLU A 1 200 ? 5.091 11.782 10.056 1.00 96.00 200 GLU A CA 1
ATOM 1478 C C . GLU A 1 200 ? 4.483 10.898 8.970 1.00 96.00 200 GLU A C 1
ATOM 1480 O O . GLU A 1 200 ? 3.335 11.115 8.582 1.00 96.00 200 GLU A O 1
ATOM 1485 N N . PHE A 1 201 ? 5.206 9.869 8.518 1.00 96.94 201 PHE A N 1
ATOM 1486 C CA . PHE A 1 201 ? 4.660 8.878 7.596 1.00 96.94 201 PHE A CA 1
ATOM 1487 C C . PHE A 1 201 ? 3.457 8.155 8.208 1.00 96.94 201 PHE A C 1
ATOM 1489 O O . PHE A 1 201 ? 2.401 8.083 7.575 1.00 96.94 201 PHE A O 1
ATOM 1496 N N . MET A 1 202 ? 3.597 7.630 9.432 1.00 97.19 202 MET A N 1
ATOM 1497 C CA . MET A 1 202 ? 2.511 6.892 10.086 1.00 97.19 202 MET A CA 1
ATOM 1498 C C . MET A 1 202 ? 1.309 7.802 10.356 1.00 97.19 202 MET A C 1
ATOM 1500 O O . MET A 1 202 ? 0.174 7.405 10.104 1.00 97.19 202 MET A O 1
ATOM 1504 N N . ALA A 1 203 ? 1.551 9.031 10.819 1.00 97.19 203 ALA A N 1
ATOM 1505 C CA . ALA A 1 203 ? 0.503 10.013 11.084 1.00 97.19 203 ALA A CA 1
ATOM 1506 C C . ALA A 1 203 ? -0.221 10.452 9.802 1.00 97.19 203 ALA A C 1
ATOM 1508 O O . ALA A 1 203 ? -1.445 10.592 9.799 1.00 97.19 203 ALA A O 1
ATOM 1509 N N . TYR A 1 204 ? 0.519 10.644 8.705 1.00 97.38 204 TYR A N 1
ATOM 1510 C CA . TYR A 1 204 ? -0.052 10.922 7.392 1.00 97.38 204 TYR A CA 1
ATOM 1511 C C . TYR A 1 204 ? -0.963 9.780 6.951 1.00 97.38 204 TYR A C 1
ATOM 1513 O O . TYR A 1 204 ? -2.147 9.999 6.711 1.00 97.38 204 TYR A O 1
ATOM 1521 N N . LEU A 1 205 ? -0.437 8.553 6.911 1.00 97.50 205 LEU A N 1
ATOM 1522 C CA . LEU A 1 205 ? -1.192 7.390 6.459 1.00 97.50 205 LEU A CA 1
ATOM 1523 C C . LEU A 1 205 ? -2.445 7.159 7.318 1.00 97.50 205 LEU A C 1
ATOM 1525 O O . LEU A 1 205 ? -3.520 6.913 6.778 1.00 97.50 205 LEU A O 1
ATOM 1529 N N . GLU A 1 206 ? -2.335 7.305 8.640 1.00 97.12 206 GLU A N 1
ATOM 1530 C CA . GLU A 1 206 ? -3.472 7.224 9.560 1.00 97.12 206 GLU A CA 1
ATOM 1531 C C . GLU A 1 206 ? -4.563 8.250 9.227 1.00 97.12 206 GLU A C 1
ATOM 1533 O O . GLU A 1 206 ? -5.745 7.899 9.177 1.00 97.12 206 GLU A O 1
ATOM 1538 N N . ARG A 1 207 ? -4.183 9.507 8.977 1.00 97.38 207 ARG A N 1
ATOM 1539 C CA . ARG A 1 207 ? -5.127 10.572 8.623 1.00 97.38 207 ARG A CA 1
ATOM 1540 C C . ARG A 1 207 ? -5.835 10.284 7.303 1.00 97.38 207 ARG A C 1
ATOM 1542 O O . ARG A 1 207 ? -7.050 10.445 7.228 1.00 97.38 207 ARG A O 1
ATOM 1549 N N . GLU A 1 208 ? -5.100 9.851 6.283 1.00 96.88 208 GLU A N 1
ATOM 1550 C CA . GLU A 1 208 ? -5.679 9.552 4.970 1.00 96.88 208 GLU A CA 1
ATOM 1551 C C . GLU A 1 208 ? -6.649 8.364 5.030 1.00 96.88 208 GLU A C 1
ATOM 1553 O O . GLU A 1 208 ? -7.729 8.412 4.439 1.00 96.88 208 GLU A O 1
ATOM 1558 N N . ILE A 1 209 ? -6.307 7.328 5.803 1.00 96.25 209 ILE A N 1
ATOM 1559 C CA . ILE A 1 209 ? -7.179 6.173 6.049 1.00 96.25 209 ILE A CA 1
ATOM 1560 C C . ILE A 1 209 ? -8.457 6.602 6.767 1.00 96.25 209 ILE A C 1
ATOM 1562 O O . ILE A 1 209 ? -9.544 6.240 6.322 1.00 96.25 209 ILE A O 1
ATOM 1566 N N . LYS A 1 210 ? -8.351 7.389 7.845 1.00 95.75 210 LYS A N 1
ATOM 1567 C CA . LYS A 1 210 ? -9.523 7.895 8.579 1.00 95.75 210 LYS A CA 1
ATOM 1568 C C . LYS A 1 210 ? -10.417 8.753 7.687 1.00 95.75 210 LYS A C 1
ATOM 1570 O O . LYS A 1 210 ? -11.618 8.514 7.631 1.00 95.75 210 LYS A O 1
ATOM 1575 N N . GLY A 1 211 ? -9.824 9.659 6.909 1.00 95.19 211 GLY A N 1
ATOM 1576 C CA . GLY A 1 211 ? -10.565 10.488 5.959 1.00 95.19 211 GLY A CA 1
ATOM 1577 C C . GLY A 1 211 ? -11.316 9.667 4.908 1.00 95.19 211 GLY A C 1
ATOM 1578 O O . GLY A 1 211 ? -12.459 9.980 4.587 1.00 95.19 211 GLY A O 1
ATOM 1579 N N . MET A 1 212 ? -10.720 8.582 4.400 1.00 92.75 212 MET A N 1
ATOM 1580 C CA . MET A 1 212 ? -11.415 7.688 3.467 1.00 92.75 212 MET A CA 1
ATOM 1581 C C . MET A 1 212 ? -12.471 6.810 4.155 1.00 92.75 212 MET A C 1
ATOM 1583 O O . MET A 1 212 ? -13.506 6.512 3.561 1.00 92.75 212 MET A O 1
ATOM 1587 N N . ALA A 1 213 ? -12.233 6.390 5.397 1.00 89.81 213 ALA A N 1
ATOM 1588 C CA . ALA A 1 213 ? -13.197 5.609 6.164 1.00 89.81 213 ALA A CA 1
ATOM 1589 C C . ALA A 1 213 ? -14.479 6.410 6.453 1.00 89.81 213 ALA A C 1
ATOM 1591 O O . ALA A 1 213 ? -15.569 5.837 6.402 1.00 89.81 213 ALA A O 1
ATOM 1592 N N . GLU A 1 214 ? -14.349 7.716 6.695 1.00 86.50 214 GLU A N 1
ATOM 1593 C CA . GLU A 1 214 ? -15.444 8.639 7.021 1.00 86.50 214 GLU A CA 1
ATOM 1594 C C . GLU A 1 214 ? -16.180 9.199 5.794 1.00 86.50 214 GLU A C 1
ATOM 1596 O O . GLU A 1 214 ? -17.310 9.661 5.930 1.00 86.50 214 GLU A O 1
ATOM 1601 N N . ALA A 1 215 ? -15.586 9.132 4.597 1.00 75.38 215 ALA A N 1
ATOM 1602 C CA . ALA A 1 215 ? -16.258 9.523 3.362 1.00 75.38 215 ALA A CA 1
ATOM 1603 C C . ALA A 1 215 ? -17.443 8.572 3.072 1.00 75.38 215 ALA A C 1
ATOM 1605 O O . ALA A 1 215 ? -17.248 7.365 2.866 1.00 75.38 215 ALA A O 1
ATOM 1606 N N . GLN A 1 216 ? -18.660 9.128 3.106 1.00 53.44 216 GLN A N 1
ATOM 1607 C CA . GLN A 1 216 ? -19.948 8.500 2.777 1.00 53.44 216 GLN A CA 1
ATOM 1608 C C . GLN A 1 216 ? -20.662 9.325 1.709 1.00 53.44 216 GLN A C 1
ATOM 1610 O O . GLN A 1 216 ? -20.671 10.570 1.846 1.00 53.44 216 GLN A O 1
#

Secondary structure (DSSP, 8-state):
-PPPPTT----------------------------------------------------TTHHHHHHHHHHHHHHHHHHHHHHHHHHTTSSS----------------TTSEEEEEEE-SS--HHHHHHHHHHHHHHHHHSHHHHHHTSEEEEEEETTSGGGTHHHHHTT-SSSEEEEEETTEEEE-TTHHHHTTT-HHHHHHHHHHHHHHHHH--

Organism: NCBI:txid760260

Radius of gyration: 33.35 Å; chains: 1; bounding box: 80×67×71 Å

Foldseek 3Di:
DDDDDPPPDDDDDDDDDDDDDDDDDDDDDDDDDDDDDDDDDDDDDDDDDDDDDDDDDDDPPVVVVVVVVVVVVVVVVVVVVVVCVVVVVVPPDDDDDDPPPVPPPPVPLQAKEKEWEAAPDDDPLSVVVVVLVVVLCCVPPVVCCVVVSYYYYYDHCNDPVNVVCCVVLVDPHTFIWIHRRPDIDTPPCLVVQSVPDSVSSSVVVSVVSVVVNPDD

Sequence (216 aa):
MPEAPKYLLAAGSSVASAGETDKQKGQQEGGAKAGACCCDSAPKPQEPSCGCGCGCGSGSGGKKVLTAVLLLFVLLSVAMMVIRESRGKAAAASDTNTAQTAAAIPVNKDILTVYYFHGNMRCMTCNKFEKLTIETLQKRFADQLANGDMALKIINTDVAENEHFVKDFQLTTKSVVLQKGDQVKNLEEIWTIIRQSDDEFMAYLEREIKGMAEAQ